Protein AF-A0AAZ1X3H3-F1 (afdb_monomer_lite)

Sequence (269 aa):
MVETDFIAITCRGRLAEFVFLCGLIINVRFALTHPYFLLDFLSLTEEEEAKPKFKPFIMPNLIPPKIPDGERVDFDDIHRKRMEKDLMELQTLIEVHFESRKKEEEELIQLKERIEKRRSERAEQQRIRSERDKERQKRLEDERIRKEEEEAKKRAEDDAKKKKTLTSLHFGGYMQKLTDKRSGKRQTEREKKKKILNERRKSLDIENLSQERLKEKAKELWEWIQQLEAEKFDLQYQFTRQKYEINVLRNRVSDHQKTSKRTKRGLRK

Secondary structure (DSSP, 8-state):
--------S---S-SSSHHHHHHHHHTTTGGGS-TTSSSSSS-S------------------PPP---S-S---HHHHHHHHHHHHHHHHHHHHHHHHHHHHHHHHHHHHHHHHHHHHHHHHHHHHHHHHHHHHHHHHHHHHHHHHHHHHHHHHHHHHHHHHHHH--SSS-HHHHHHHHHHHSS-PPPHHHHHHHHHHHH-PPPP-TT--HHHHHHHHHHHHHHHHHHHHHHHHHHHHHHHHHHHHHHHHHHHHHHHHHHHHHHHH---

Foldseek 3Di:
DDDPDDDDDDPDDDPPVVCVVVVVVVVVVVVPPDPDPPPPPPDDDPPPPPDPPPDPPPDPDPDPPDDDDDDDPDPVVVVVVVVVVVVVVVVVVVVVVVVVVVVVVVVVVVVVVVVVVVVVVVVVVVVVVVVVVVVVVVVVVVVVVVVVVVVVVVVVVVVVVCVVVPPDDDPPPVVVVVVVPPPPPDQDPVNVVVVVVVVVDDDDDDPDDDPVVVVVVVVVVVVVVVVVVVVVVVVVVVVVVVVVVVVVVVVVVVVVVVVVVVVVVVPDD

InterPro domains:
  IPR001978 Troponin [PF00992] (81-215)
  IPR027707 Troponin T [PTHR11521] (46-263)
  IPR038077 Troponin domain superfamily [G3DSA:1.20.5.350] (167-268)
  IPR038077 Troponin domain superfamily [SSF90250] (174-258)

Radius of gyration: 45.31 Å; chains: 1; bounding box: 91×66×149 Å

Organism: Oreochromis aureus (NCBI:txid47969)

pLDDT: mean 73.32, std 21.77, range [32.16, 97.94]

Structure (mmCIF, N/CA/C/O backbone):
data_AF-A0AAZ1X3H3-F1
#
_entry.id   AF-A0AAZ1X3H3-F1
#
loop_
_atom_site.group_PDB
_atom_site.id
_atom_site.type_symbol
_atom_site.label_atom_id
_atom_site.label_alt_id
_atom_site.label_comp_id
_atom_site.label_asym_id
_atom_site.label_entity_id
_atom_site.label_seq_id
_atom_site.pdbx_PDB_ins_code
_atom_site.Cartn_x
_atom_site.Cartn_y
_atom_site.Cartn_z
_atom_site.occupancy
_atom_site.B_iso_or_equiv
_atom_site.auth_seq_id
_atom_site.auth_comp_id
_atom_site.auth_asym_id
_atom_site.auth_atom_id
_atom_site.pdbx_PDB_model_num
ATOM 1 N N . MET A 1 1 ? -31.828 -33.168 21.043 1.00 36.69 1 MET A N 1
ATOM 2 C CA . MET A 1 1 ? -32.219 -33.168 19.620 1.00 36.69 1 MET A CA 1
ATOM 3 C C . MET A 1 1 ? -32.181 -31.733 19.159 1.00 36.69 1 MET A C 1
ATOM 5 O O . MET A 1 1 ? -32.767 -30.890 19.819 1.00 36.69 1 MET A O 1
ATOM 9 N N . VAL A 1 2 ? -31.351 -31.468 18.157 1.00 36.00 2 VAL A N 1
ATOM 10 C CA . VAL A 1 2 ? -30.988 -30.122 17.713 1.00 36.00 2 VAL A CA 1
ATOM 11 C C . VAL A 1 2 ? -32.134 -29.555 16.882 1.00 36.00 2 VAL A C 1
ATOM 13 O O . VAL A 1 2 ? -32.667 -30.247 16.018 1.00 36.00 2 VAL A O 1
ATOM 16 N N . GLU A 1 3 ? -32.516 -28.327 17.207 1.00 34.94 3 GLU A N 1
ATOM 17 C CA . GLU A 1 3 ? -33.605 -27.556 16.615 1.00 34.94 3 GLU A CA 1
ATOM 18 C C . GLU A 1 3 ? -33.368 -27.298 15.121 1.00 34.94 3 GLU A C 1
ATOM 20 O O . GLU A 1 3 ? -32.384 -26.678 14.714 1.00 34.94 3 GLU A O 1
ATOM 25 N N . THR A 1 4 ? -34.309 -27.749 14.298 1.00 43.94 4 THR A N 1
ATOM 26 C CA . THR A 1 4 ? -34.580 -27.177 12.982 1.00 43.94 4 THR A CA 1
ATOM 27 C C . THR A 1 4 ? -35.399 -25.913 13.193 1.00 43.94 4 THR A C 1
ATOM 29 O O . THR A 1 4 ? -36.608 -26.023 13.293 1.00 43.94 4 THR A O 1
ATOM 32 N N . ASP A 1 5 ? -34.749 -24.755 13.309 1.00 42.84 5 ASP A N 1
ATOM 33 C CA . ASP A 1 5 ? -35.364 -23.437 13.093 1.00 42.84 5 ASP A CA 1
ATOM 34 C C . ASP A 1 5 ? -34.269 -22.363 13.032 1.00 42.84 5 ASP A C 1
ATOM 36 O O . ASP A 1 5 ? -33.907 -21.724 14.018 1.00 42.84 5 ASP A O 1
ATOM 40 N N . PHE A 1 6 ? -33.703 -22.162 11.841 1.00 32.78 6 PHE A N 1
ATOM 41 C CA . PHE A 1 6 ? -32.962 -20.937 11.531 1.00 32.78 6 PHE A CA 1
ATOM 42 C C . PHE A 1 6 ? -33.145 -20.558 10.058 1.00 32.78 6 PHE A C 1
ATOM 44 O O . PHE A 1 6 ? -32.202 -20.482 9.271 1.00 32.78 6 PHE A O 1
ATOM 51 N N . ILE A 1 7 ? -34.402 -20.329 9.673 1.00 42.19 7 ILE A N 1
ATOM 52 C CA . ILE A 1 7 ? -34.735 -19.503 8.512 1.00 42.19 7 ILE A CA 1
ATOM 53 C C . ILE A 1 7 ? -35.000 -18.090 9.030 1.00 42.19 7 ILE A C 1
ATOM 55 O O . ILE A 1 7 ? -35.752 -17.893 9.976 1.00 42.19 7 ILE A O 1
ATOM 59 N N . ALA A 1 8 ? -34.387 -17.125 8.346 1.00 38.16 8 ALA A N 1
ATOM 60 C CA . ALA A 1 8 ? -34.470 -15.683 8.554 1.00 38.16 8 ALA A CA 1
ATOM 61 C C . ALA A 1 8 ? -33.681 -15.141 9.757 1.00 38.16 8 ALA A C 1
ATOM 63 O O . ALA A 1 8 ? -34.178 -15.040 10.868 1.00 38.16 8 ALA A O 1
ATOM 64 N N . ILE A 1 9 ? -32.460 -14.671 9.484 1.00 37.25 9 ILE A N 1
ATOM 65 C CA . ILE A 1 9 ? -32.061 -13.263 9.658 1.00 37.25 9 ILE A CA 1
ATOM 66 C C . ILE A 1 9 ? -30.623 -13.111 9.128 1.00 37.25 9 ILE A C 1
ATOM 68 O O . ILE A 1 9 ? -29.711 -13.803 9.567 1.00 37.25 9 ILE A O 1
ATOM 72 N N . THR A 1 10 ? -30.451 -12.162 8.197 1.00 39.41 10 THR A N 1
ATOM 73 C CA . THR A 1 10 ? -29.212 -11.630 7.571 1.00 39.41 10 THR A CA 1
ATOM 74 C C . THR A 1 10 ? -28.950 -11.923 6.085 1.00 39.41 10 THR A C 1
ATOM 76 O O . THR A 1 10 ? -27.823 -12.127 5.644 1.00 39.41 10 THR A O 1
ATOM 79 N N . CYS A 1 11 ? -29.969 -11.686 5.250 1.00 42.88 11 CYS A N 1
ATOM 80 C CA . CYS A 1 11 ? -29.757 -10.965 3.988 1.00 42.88 11 CYS A CA 1
ATOM 81 C C . CYS A 1 11 ? -29.248 -9.539 4.282 1.00 42.88 11 CYS A C 1
ATOM 83 O O . CYS A 1 11 ? -30.036 -8.604 4.408 1.00 42.88 11 CYS A O 1
ATOM 85 N N . ARG A 1 12 ? -27.930 -9.356 4.406 1.00 45.50 12 ARG A N 1
ATOM 86 C CA . ARG A 1 12 ? -27.248 -8.085 4.093 1.00 45.50 12 ARG A CA 1
ATOM 87 C C . ARG A 1 12 ? -25.738 -8.305 4.069 1.00 45.50 12 ARG A C 1
ATOM 89 O O . ARG A 1 12 ? -25.099 -8.378 5.109 1.00 45.50 12 AR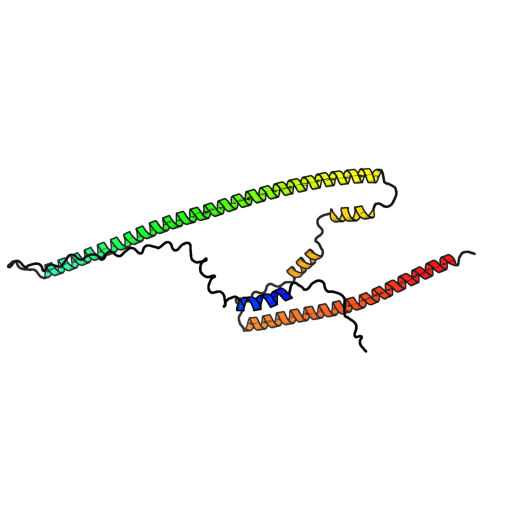G A O 1
ATOM 96 N N . GLY A 1 13 ? -25.178 -8.361 2.861 1.00 44.19 13 GLY A N 1
ATOM 97 C CA . GLY A 1 13 ? -23.734 -8.230 2.656 1.00 44.19 13 GLY A CA 1
ATOM 98 C C . GLY A 1 13 ? -23.032 -9.463 2.101 1.00 44.19 13 GLY A C 1
ATOM 99 O O . GLY A 1 13 ? -22.044 -9.903 2.676 1.00 44.19 13 GLY A O 1
ATOM 100 N N . ARG A 1 14 ? -23.499 -10.004 0.970 1.00 47.09 14 ARG A N 1
ATOM 101 C CA . ARG A 1 14 ? -22.644 -10.845 0.112 1.00 47.09 14 ARG A CA 1
ATOM 102 C C . ARG A 1 14 ? -23.076 -10.868 -1.362 1.00 47.09 14 ARG A C 1
ATOM 104 O O . ARG A 1 14 ? -23.016 -11.890 -2.025 1.00 47.09 14 ARG A O 1
ATOM 111 N N . LEU A 1 15 ? -23.481 -9.705 -1.882 1.00 44.59 15 LEU A N 1
ATOM 112 C CA . LEU A 1 15 ? -23.762 -9.498 -3.313 1.00 44.59 15 LEU A CA 1
ATOM 113 C C . LEU A 1 15 ? -22.509 -9.153 -4.145 1.00 44.59 15 LEU A C 1
ATOM 115 O O . LEU A 1 15 ? -22.618 -8.990 -5.351 1.00 44.59 15 LEU A O 1
ATOM 119 N N . ALA A 1 16 ? -21.323 -9.052 -3.534 1.00 48.62 16 ALA A N 1
ATOM 120 C CA . ALA A 1 16 ? -20.107 -8.633 -4.240 1.00 48.62 16 ALA A CA 1
ATOM 121 C C . ALA A 1 16 ? -19.179 -9.786 -4.672 1.00 48.62 16 ALA A C 1
ATOM 123 O O . ALA A 1 16 ? -18.365 -9.585 -5.564 1.00 48.62 16 ALA A O 1
ATOM 124 N N . GLU A 1 17 ? -19.303 -10.993 -4.105 1.00 48.47 17 GLU A N 1
ATOM 125 C CA . GLU A 1 17 ? -18.400 -12.111 -4.451 1.00 48.47 17 GLU A CA 1
ATOM 126 C C . GLU A 1 17 ? -19.022 -13.153 -5.389 1.00 48.47 17 GLU A C 1
ATOM 128 O O . GLU A 1 17 ? -18.299 -13.834 -6.109 1.00 48.47 17 GLU A O 1
ATOM 133 N N . PHE A 1 18 ? -20.355 -13.214 -5.496 1.00 41.44 18 PHE A N 1
ATOM 134 C CA . PHE A 1 18 ? -21.017 -14.081 -6.482 1.00 41.44 18 PHE A CA 1
ATOM 135 C C . PHE A 1 18 ? -20.948 -13.515 -7.913 1.00 41.44 18 PHE A C 1
ATOM 137 O O . PHE A 1 18 ? -21.013 -14.257 -8.889 1.00 41.44 18 PHE A O 1
ATOM 144 N N . VAL A 1 19 ? -20.748 -12.199 -8.048 1.00 49.47 19 VAL A N 1
ATOM 145 C CA . VAL A 1 19 ? -20.594 -11.520 -9.346 1.00 49.47 19 VAL A CA 1
ATOM 146 C C . VAL A 1 19 ? -19.196 -11.751 -9.936 1.00 49.47 19 VAL A C 1
ATOM 148 O O . VAL A 1 19 ? -19.044 -11.799 -11.153 1.00 49.47 19 VAL A O 1
ATOM 151 N N . PHE A 1 20 ? -18.178 -11.978 -9.098 1.00 48.81 20 PHE A N 1
ATOM 152 C CA . PHE A 1 20 ? -16.798 -12.137 -9.568 1.00 48.81 20 PHE A CA 1
ATOM 153 C C . PHE A 1 20 ? -16.511 -13.539 -10.128 1.00 48.81 20 PHE A C 1
ATOM 155 O O . PHE A 1 20 ? -15.775 -13.667 -11.102 1.00 48.81 20 PHE A O 1
ATOM 162 N N . LEU A 1 21 ? -17.148 -14.588 -9.588 1.00 47.97 21 LEU A N 1
ATOM 163 C CA . LEU A 1 21 ? -17.003 -15.950 -10.122 1.00 47.97 21 LEU A CA 1
ATOM 164 C C . LEU A 1 21 ? -17.934 -16.243 -11.314 1.00 47.97 21 LEU A C 1
ATOM 166 O O . LEU A 1 21 ? -17.578 -17.035 -12.181 1.00 47.97 21 LEU A O 1
ATOM 170 N N . CYS A 1 22 ? -19.087 -15.570 -11.413 1.00 41.81 22 CYS A N 1
ATOM 171 C CA . CYS A 1 22 ? -19.990 -15.714 -12.563 1.00 41.81 22 CYS A CA 1
ATOM 172 C C . CYS A 1 22 ? -19.544 -14.871 -13.783 1.00 41.81 22 CYS A C 1
ATOM 174 O O . CYS A 1 22 ? -19.839 -15.215 -14.926 1.00 41.81 22 CYS A O 1
ATOM 176 N N . GLY A 1 23 ? -18.765 -13.800 -13.566 1.00 42.09 23 GLY A N 1
ATOM 177 C CA . GLY A 1 23 ? -18.221 -12.945 -14.633 1.00 42.09 23 GLY A CA 1
ATOM 178 C C . GLY A 1 23 ? -17.039 -13.542 -15.414 1.00 42.09 23 GLY A C 1
ATOM 179 O O . GLY A 1 23 ? -16.795 -13.142 -16.554 1.00 42.09 23 GLY A O 1
ATOM 180 N N . LEU A 1 24 ? -16.328 -14.526 -14.850 1.00 49.00 24 LEU A N 1
ATOM 181 C CA . LEU A 1 24 ? -15.183 -15.161 -15.518 1.00 49.00 24 LEU A CA 1
ATOM 182 C C . LEU A 1 24 ? -15.598 -16.299 -16.472 1.00 49.00 24 LEU A C 1
ATOM 184 O O . LEU A 1 24 ? -14.852 -16.641 -17.383 1.00 49.00 24 LEU A O 1
ATOM 188 N N . ILE A 1 25 ? -16.814 -16.839 -16.323 1.00 47.72 25 ILE A N 1
ATOM 189 C CA . ILE A 1 25 ? -17.342 -17.925 -17.172 1.00 47.72 25 ILE A CA 1
ATOM 190 C C . ILE A 1 25 ? -18.118 -17.377 -18.388 1.00 47.72 25 ILE A C 1
ATOM 192 O O . ILE A 1 25 ? -18.183 -18.030 -19.427 1.00 47.72 25 ILE A O 1
ATOM 196 N N . ILE A 1 26 ? -18.626 -16.141 -18.326 1.00 44.19 26 ILE A N 1
ATOM 197 C CA . ILE A 1 26 ? -19.299 -15.489 -19.467 1.00 44.19 26 ILE A CA 1
ATOM 198 C C . ILE A 1 26 ? -18.283 -14.869 -20.452 1.00 44.19 26 ILE A C 1
ATOM 200 O O . ILE A 1 26 ? -18.536 -14.831 -21.657 1.00 44.19 26 ILE A O 1
ATOM 204 N N . ASN A 1 27 ? -17.087 -14.485 -19.989 1.00 44.09 27 ASN A N 1
ATOM 205 C CA . ASN A 1 27 ? -16.053 -13.882 -20.846 1.00 44.09 27 ASN A CA 1
ATOM 206 C C . ASN A 1 27 ? -15.367 -14.856 -21.821 1.00 44.09 27 ASN A C 1
ATOM 208 O O . ASN A 1 27 ? -14.818 -14.417 -22.825 1.00 44.09 27 ASN A O 1
ATOM 212 N N . VAL A 1 28 ? -15.446 -16.172 -21.598 1.00 47.12 28 VAL A N 1
ATOM 213 C CA . VAL A 1 28 ? -14.885 -17.164 -22.541 1.00 47.12 28 VAL A CA 1
ATOM 214 C C . VAL A 1 28 ? -15.859 -17.478 -23.689 1.00 47.12 28 VAL A C 1
ATOM 216 O O . VAL A 1 28 ? -15.447 -17.965 -24.737 1.00 47.12 28 VAL A O 1
ATOM 219 N N . ARG A 1 29 ? -17.153 -17.146 -23.551 1.00 47.00 29 ARG A N 1
ATOM 220 C CA . ARG A 1 29 ? -18.181 -17.458 -24.564 1.00 47.00 29 ARG A CA 1
ATOM 221 C C . ARG A 1 29 ? -18.629 -16.254 -25.405 1.00 47.00 29 ARG A C 1
ATOM 223 O O . ARG A 1 29 ? -19.200 -16.456 -26.473 1.00 47.00 29 ARG A O 1
ATOM 230 N N . PHE A 1 30 ? -18.306 -15.026 -24.989 1.00 40.75 30 PHE A N 1
ATOM 231 C CA . PHE A 1 30 ? -18.516 -13.809 -25.792 1.00 40.75 30 PHE A CA 1
ATOM 232 C C . PHE A 1 30 ? -17.389 -13.558 -26.819 1.00 40.75 30 PHE A C 1
ATOM 234 O O . PHE A 1 30 ? -17.594 -12.861 -27.806 1.00 40.75 30 PHE A O 1
ATOM 241 N N . ALA A 1 31 ? -16.225 -14.198 -26.651 1.00 47.31 31 ALA A N 1
ATOM 242 C CA . ALA A 1 31 ? -15.083 -14.081 -27.565 1.00 47.31 31 ALA A CA 1
ATOM 243 C C . ALA A 1 31 ? -15.197 -14.924 -28.857 1.00 47.31 31 ALA A C 1
ATOM 245 O O . ALA A 1 31 ? -14.322 -14.847 -29.712 1.00 47.31 31 ALA A O 1
ATOM 246 N N . LEU A 1 32 ? -16.256 -15.731 -29.017 1.00 52.69 32 LEU A N 1
ATOM 247 C CA . LEU A 1 32 ? -16.406 -16.662 -30.150 1.00 52.69 32 LEU A CA 1
ATOM 248 C C . LEU A 1 32 ? -17.660 -16.435 -31.010 1.00 52.69 32 LEU A C 1
ATOM 250 O O . LEU A 1 32 ? -17.943 -17.245 -31.886 1.00 52.69 32 LEU A O 1
ATOM 254 N N . THR A 1 33 ? -18.430 -15.362 -30.791 1.00 49.56 33 THR A N 1
ATOM 255 C CA . THR A 1 33 ? -19.709 -15.160 -31.509 1.00 49.56 33 THR A CA 1
ATOM 256 C C . THR A 1 33 ? -19.970 -13.749 -32.042 1.00 49.56 33 THR A C 1
ATOM 258 O O . THR A 1 33 ? -21.095 -13.467 -32.444 1.00 49.56 33 THR A O 1
ATOM 261 N N . HIS A 1 34 ? -18.960 -12.878 -32.154 1.00 40.69 34 HIS A N 1
ATOM 262 C CA . HIS A 1 34 ? -19.080 -11.592 -32.864 1.00 40.69 34 HIS A CA 1
ATOM 263 C C . HIS A 1 34 ? -17.904 -11.369 -33.834 1.00 40.69 34 HIS A C 1
ATOM 265 O O . HIS A 1 34 ? -16.860 -10.870 -33.421 1.00 40.69 34 HIS A O 1
ATOM 271 N N . PRO A 1 35 ? -18.058 -11.679 -35.135 1.00 54.53 35 PRO A N 1
ATOM 272 C CA . PRO A 1 35 ? -17.023 -11.450 -36.145 1.00 54.53 35 PRO A CA 1
ATOM 273 C C . PRO A 1 35 ? -16.983 -10.000 -36.673 1.00 54.53 35 PRO A C 1
ATOM 275 O O . PRO A 1 35 ? -16.486 -9.761 -37.766 1.00 54.53 35 PRO A O 1
ATOM 278 N N . TYR A 1 36 ? -17.486 -9.017 -35.914 1.00 49.62 36 TYR A N 1
ATOM 279 C CA . TYR A 1 36 ? -17.625 -7.629 -36.386 1.00 49.62 36 TYR A CA 1
ATOM 280 C C . TYR A 1 36 ? -17.019 -6.563 -35.458 1.00 49.62 36 TYR A C 1
ATOM 282 O O . TYR A 1 36 ? -17.243 -5.379 -35.671 1.00 49.62 36 TYR A O 1
ATOM 290 N N . PHE A 1 37 ? -16.215 -6.947 -34.460 1.00 42.22 37 PHE A N 1
ATOM 291 C CA . PHE A 1 37 ? -15.521 -5.995 -33.571 1.00 42.22 37 PHE A CA 1
ATOM 292 C C . PHE A 1 37 ? -14.014 -5.863 -33.864 1.00 42.22 37 PHE A C 1
ATOM 294 O O . PHE A 1 37 ? -13.241 -5.419 -33.022 1.00 42.22 37 PHE A O 1
ATOM 301 N N . LEU A 1 38 ? -13.596 -6.254 -35.072 1.00 42.94 38 LEU A N 1
ATOM 302 C CA . LEU A 1 38 ? -12.213 -6.172 -35.555 1.00 42.94 38 LEU A CA 1
ATOM 303 C C . LEU A 1 38 ? -12.078 -5.204 -36.744 1.00 42.94 38 LEU A C 1
ATOM 305 O O . LEU A 1 38 ? -11.289 -5.446 -37.650 1.00 42.94 38 LEU A O 1
ATOM 309 N N . LEU A 1 39 ? -12.886 -4.140 -36.771 1.00 46.03 39 LEU A N 1
ATOM 310 C CA . LEU A 1 39 ? -12.879 -3.148 -37.855 1.00 46.03 39 LEU A CA 1
ATOM 311 C C . LEU A 1 39 ? -12.718 -1.685 -37.408 1.00 46.03 39 LEU A C 1
ATOM 313 O O . LEU A 1 39 ? -12.645 -0.826 -38.270 1.00 46.03 39 LEU A O 1
ATOM 317 N N . ASP A 1 40 ? -12.543 -1.405 -36.110 1.00 38.53 40 ASP A N 1
ATOM 318 C CA . ASP A 1 40 ? -12.301 -0.034 -35.608 1.00 38.53 40 ASP A CA 1
ATOM 319 C C . ASP A 1 40 ? -11.030 0.112 -34.740 1.00 38.53 40 ASP A C 1
ATOM 321 O O . ASP A 1 40 ? -10.793 1.152 -34.131 1.00 38.53 40 ASP A O 1
ATOM 325 N N . PHE A 1 41 ? -10.162 -0.908 -34.705 1.00 36.25 41 PHE A N 1
ATOM 326 C CA . PHE A 1 41 ? -8.832 -0.844 -34.066 1.00 36.25 41 PHE A CA 1
ATOM 327 C C . PHE A 1 41 ? -7.691 -1.099 -35.067 1.00 36.25 41 PHE A C 1
ATOM 329 O O . PHE A 1 41 ? -6.627 -1.600 -34.717 1.00 36.25 41 PHE A O 1
ATOM 336 N N . LEU A 1 42 ? -7.924 -0.779 -36.341 1.00 38.97 42 LEU A N 1
ATOM 337 C CA . LEU A 1 42 ? -6.903 -0.818 -37.387 1.00 38.97 42 LEU A CA 1
ATOM 338 C C . LEU A 1 42 ? -7.108 0.349 -38.364 1.00 38.97 42 LEU A C 1
ATOM 340 O O . LEU A 1 42 ? -7.367 0.174 -39.548 1.00 38.97 42 LEU A O 1
ATOM 344 N N . SER A 1 43 ? -7.061 1.570 -37.839 1.00 41.00 43 SER A N 1
ATOM 345 C CA . SER A 1 43 ? -6.963 2.795 -38.631 1.00 41.00 43 SER A CA 1
ATOM 346 C C . SER A 1 43 ? -6.270 3.854 -37.774 1.00 41.00 43 SER A C 1
ATOM 348 O O . SER A 1 43 ? -6.676 4.055 -36.633 1.00 41.00 43 SER A O 1
ATOM 350 N N . LEU A 1 44 ? -5.241 4.502 -38.336 1.00 35.28 44 LEU A N 1
ATOM 351 C CA . LEU A 1 44 ? -4.208 5.360 -37.719 1.00 35.28 44 LEU A CA 1
ATOM 352 C C . LEU A 1 44 ? -3.084 4.578 -37.017 1.00 35.28 44 LEU A C 1
ATOM 354 O O . LEU A 1 44 ? -3.252 4.113 -35.901 1.00 35.28 44 LEU A O 1
ATOM 358 N N . THR A 1 45 ? -1.871 4.436 -37.539 1.00 32.16 45 THR A N 1
ATOM 359 C CA . THR A 1 45 ? -1.159 5.108 -38.632 1.00 32.16 45 THR A CA 1
ATOM 360 C C . THR A 1 45 ? -0.045 4.153 -39.069 1.00 32.16 45 THR A C 1
ATOM 362 O O . THR A 1 45 ? 0.985 4.073 -38.401 1.00 32.16 45 THR A O 1
ATOM 365 N N . GLU A 1 46 ? -0.238 3.416 -40.160 1.00 33.38 46 GLU A N 1
ATOM 366 C CA . GLU A 1 46 ? 0.897 2.937 -40.950 1.00 33.38 46 GLU A CA 1
ATOM 367 C C . GLU A 1 46 ? 1.267 4.096 -41.870 1.00 33.38 46 GLU A C 1
ATOM 369 O O . GLU A 1 46 ? 0.659 4.323 -42.913 1.00 33.38 46 GLU A O 1
ATOM 374 N N . GLU A 1 47 ? 2.195 4.925 -41.400 1.00 36.19 47 GLU A N 1
ATOM 375 C CA . GLU A 1 47 ? 2.939 5.803 -42.287 1.00 36.19 47 GLU A CA 1
ATOM 376 C C . GLU A 1 47 ? 3.778 4.853 -43.146 1.00 36.19 47 GLU A C 1
ATOM 378 O O . GLU A 1 47 ? 4.701 4.213 -42.642 1.00 36.19 47 GLU A O 1
ATOM 383 N N . GLU A 1 48 ? 3.357 4.656 -44.400 1.00 36.44 48 GLU A N 1
ATOM 384 C CA . GLU A 1 48 ? 4.135 3.938 -45.402 1.00 36.44 48 GLU A CA 1
ATOM 385 C C . GLU A 1 48 ? 5.538 4.545 -45.430 1.00 36.44 48 GLU A C 1
ATOM 387 O O . GLU A 1 48 ? 5.777 5.615 -45.994 1.00 36.44 48 GLU A O 1
ATOM 392 N N . GLU A 1 49 ? 6.484 3.841 -44.819 1.00 38.03 49 GLU A N 1
ATOM 393 C CA . GLU A 1 49 ? 7.892 4.021 -45.093 1.00 38.03 49 GLU A CA 1
ATOM 394 C C . GLU A 1 49 ? 8.079 3.582 -46.546 1.00 38.03 49 GLU A C 1
ATOM 396 O O . GLU A 1 49 ? 8.158 2.394 -46.874 1.00 38.03 49 GLU A O 1
ATOM 401 N N . ALA A 1 50 ? 8.028 4.566 -47.444 1.00 39.91 50 ALA A N 1
ATOM 402 C CA . ALA A 1 50 ? 8.332 4.405 -48.847 1.00 39.91 50 ALA A CA 1
ATOM 403 C C . ALA A 1 50 ? 9.734 3.802 -48.947 1.00 39.91 50 ALA A C 1
ATOM 405 O O . ALA A 1 50 ? 10.736 4.517 -48.915 1.00 39.91 50 ALA A O 1
ATOM 406 N N . LYS A 1 51 ? 9.796 2.468 -49.063 1.00 41.06 51 LYS A N 1
ATOM 407 C CA . LYS A 1 51 ? 10.995 1.738 -49.468 1.00 41.06 51 LYS A CA 1
ATOM 408 C C . LYS A 1 51 ? 11.620 2.535 -50.608 1.00 41.06 51 LYS A C 1
ATOM 410 O O . LYS A 1 51 ? 10.912 2.777 -51.597 1.00 41.06 51 LYS A O 1
ATOM 415 N N . PRO A 1 52 ? 12.890 2.964 -50.510 1.00 43.56 52 PRO A N 1
ATOM 416 C CA . PRO A 1 52 ? 13.520 3.636 -51.625 1.00 43.56 52 PRO A CA 1
ATOM 417 C C . PRO A 1 52 ? 13.434 2.666 -52.799 1.00 43.56 52 PRO A C 1
ATOM 419 O O . PRO A 1 52 ? 13.974 1.560 -52.751 1.00 43.56 52 PRO A O 1
ATOM 422 N N . LYS A 1 53 ? 12.654 3.038 -53.821 1.00 39.97 53 LYS A N 1
ATOM 423 C CA . LYS A 1 53 ? 12.579 2.291 -55.072 1.00 39.97 53 LYS A CA 1
ATOM 424 C C . LYS A 1 53 ? 14.011 2.204 -55.571 1.00 39.97 53 LYS A C 1
ATOM 426 O O . LYS A 1 53 ? 14.559 3.209 -56.023 1.00 39.97 53 LYS A O 1
ATOM 431 N N . PHE A 1 54 ? 14.614 1.025 -55.442 1.00 37.81 54 PHE A N 1
ATOM 432 C CA . PHE A 1 54 ? 15.900 0.720 -56.039 1.00 37.81 54 PHE A CA 1
ATOM 433 C C . PHE A 1 54 ? 15.709 0.909 -57.541 1.00 37.81 54 PHE A C 1
ATOM 435 O O . PHE A 1 54 ? 15.098 0.079 -58.215 1.00 37.81 54 PHE A O 1
ATOM 442 N N . LYS A 1 55 ? 16.119 2.075 -58.050 1.00 43.31 55 LYS A N 1
ATOM 443 C CA . LYS A 1 55 ? 16.196 2.310 -59.486 1.00 43.31 55 LYS A CA 1
ATOM 444 C C . LYS A 1 55 ? 17.155 1.240 -60.001 1.00 43.31 55 LYS A C 1
ATOM 446 O O . LYS A 1 55 ? 18.288 1.215 -59.518 1.00 43.31 55 LYS A O 1
ATOM 451 N N . PRO A 1 56 ? 16.749 0.348 -60.921 1.00 40.47 56 PRO A N 1
ATOM 452 C CA . PRO A 1 56 ? 17.722 -0.511 -61.565 1.00 40.47 56 PRO A CA 1
ATOM 453 C C . PRO A 1 56 ? 18.743 0.421 -62.211 1.00 40.47 56 PRO A C 1
ATOM 455 O O . PRO A 1 56 ? 18.387 1.265 -63.035 1.00 40.47 56 PRO A O 1
ATOM 458 N N . PHE A 1 57 ? 19.990 0.339 -61.754 1.00 38.78 57 PHE A N 1
ATOM 459 C CA . PHE A 1 57 ? 21.112 0.977 -62.415 1.00 38.78 57 PHE A CA 1
ATOM 460 C C . PHE A 1 57 ? 21.149 0.376 -63.819 1.00 38.78 57 PHE A C 1
ATOM 462 O O . PHE A 1 57 ? 21.491 -0.791 -64.001 1.00 38.78 57 PHE A O 1
ATOM 469 N N . ILE A 1 58 ? 20.648 1.135 -64.793 1.00 43.75 58 ILE A N 1
ATOM 470 C CA . ILE A 1 58 ? 20.646 0.747 -66.196 1.00 43.75 58 ILE A CA 1
ATOM 471 C C . ILE A 1 58 ? 22.117 0.693 -66.590 1.00 43.75 58 ILE A C 1
ATOM 473 O O . ILE A 1 58 ? 22.746 1.731 -66.787 1.00 43.75 58 ILE A O 1
ATOM 477 N N . MET A 1 59 ? 22.678 -0.516 -66.654 1.00 48.59 59 MET A N 1
ATOM 478 C CA . MET A 1 59 ? 23.970 -0.707 -67.294 1.00 48.59 59 MET A CA 1
ATOM 479 C C . MET A 1 59 ? 23.849 -0.199 -68.735 1.00 48.59 59 MET A C 1
ATOM 481 O O . MET A 1 59 ? 22.931 -0.623 -69.446 1.00 48.59 59 MET A O 1
ATOM 485 N N . PRO A 1 60 ? 24.721 0.718 -69.183 1.00 46.56 60 PRO A N 1
ATOM 486 C CA . PRO A 1 60 ? 24.726 1.119 -70.574 1.00 46.56 60 PRO A CA 1
ATOM 487 C C . PRO A 1 60 ? 25.063 -0.113 -71.414 1.00 46.56 60 PRO A C 1
ATOM 489 O O . PRO A 1 60 ? 25.997 -0.854 -71.116 1.00 46.56 60 PRO A O 1
ATOM 492 N N . ASN A 1 61 ? 24.240 -0.333 -72.435 1.00 42.94 61 ASN A N 1
ATOM 493 C CA . ASN A 1 61 ? 24.353 -1.379 -73.441 1.00 42.94 61 ASN A CA 1
ATOM 494 C C . ASN A 1 61 ? 25.831 -1.616 -73.822 1.00 42.94 61 ASN A C 1
ATOM 496 O O . ASN A 1 61 ? 26.461 -0.733 -74.410 1.00 42.94 61 ASN A O 1
ATOM 500 N N . LEU A 1 62 ? 26.388 -2.791 -73.497 1.00 48.00 62 LEU A N 1
ATOM 501 C CA . LEU A 1 62 ? 27.699 -3.212 -73.997 1.00 48.00 62 LEU A CA 1
ATOM 502 C C . LEU A 1 62 ? 27.566 -3.500 -75.497 1.00 48.00 62 LEU A C 1
ATOM 504 O O . LEU A 1 62 ? 27.297 -4.622 -75.921 1.00 48.00 62 LEU A O 1
ATOM 508 N N . ILE A 1 63 ? 27.745 -2.463 -76.309 1.00 51.72 63 ILE A N 1
ATOM 509 C CA . ILE A 1 63 ? 28.078 -2.608 -77.723 1.00 51.72 63 ILE A CA 1
ATOM 510 C C . ILE A 1 63 ? 29.488 -3.214 -77.773 1.00 51.72 63 ILE A C 1
ATOM 512 O O . ILE A 1 63 ? 30.398 -2.631 -77.178 1.00 51.72 63 ILE A O 1
ATOM 516 N N . PRO A 1 64 ? 29.703 -4.358 -78.450 1.00 51.44 64 PRO A N 1
ATOM 517 C CA . PRO A 1 64 ? 31.040 -4.906 -78.630 1.00 51.44 64 PRO A CA 1
ATOM 518 C C . PRO A 1 64 ? 31.915 -3.850 -79.320 1.00 51.44 64 PRO A C 1
ATOM 520 O O . PRO A 1 64 ? 31.553 -3.404 -80.416 1.00 51.44 64 PRO A O 1
ATOM 523 N N . PRO A 1 65 ? 33.028 -3.401 -78.712 1.00 54.25 65 PRO A N 1
ATOM 524 C CA . PRO A 1 65 ? 33.910 -2.454 -79.368 1.00 54.25 65 PRO A CA 1
ATOM 525 C C . PRO A 1 65 ? 34.460 -3.115 -80.633 1.00 54.25 65 PRO A C 1
ATOM 527 O O . PRO A 1 65 ? 35.117 -4.154 -80.577 1.00 54.25 65 PRO A O 1
ATOM 530 N N . LYS A 1 66 ? 34.143 -2.524 -81.791 1.00 50.12 66 LYS A N 1
ATOM 531 C CA . LYS A 1 66 ? 34.788 -2.855 -83.063 1.00 50.12 66 LYS A CA 1
ATOM 532 C C . LYS A 1 66 ? 36.277 -2.602 -82.887 1.00 50.12 66 LYS A C 1
ATOM 534 O O . LYS A 1 66 ? 36.670 -1.464 -82.655 1.00 50.12 66 LYS A O 1
ATOM 539 N N . ILE A 1 67 ? 37.061 -3.671 -82.971 1.00 51.44 67 ILE A N 1
ATOM 540 C CA . ILE A 1 67 ? 38.520 -3.631 -83.015 1.00 51.44 67 ILE A CA 1
ATOM 541 C C . ILE A 1 67 ? 38.900 -2.944 -84.337 1.00 51.44 67 ILE A C 1
ATOM 543 O O . ILE A 1 67 ? 38.560 -3.485 -85.391 1.00 51.44 67 ILE A O 1
ATOM 547 N N . PRO A 1 68 ? 39.543 -1.763 -84.327 1.00 58.06 68 PRO A N 1
ATOM 548 C CA . PRO A 1 68 ? 40.273 -1.277 -85.485 1.00 58.06 68 PRO A CA 1
ATOM 549 C C . PRO A 1 68 ? 41.580 -2.070 -85.564 1.00 58.06 68 PRO A C 1
ATOM 551 O O . PRO A 1 68 ? 42.322 -2.158 -84.585 1.00 58.06 68 PRO A O 1
ATOM 554 N N . ASP A 1 69 ? 41.814 -2.684 -86.719 1.00 50.97 69 ASP A N 1
ATOM 555 C CA . ASP A 1 69 ? 43.023 -3.435 -87.034 1.00 50.97 69 ASP A CA 1
ATOM 556 C C . ASP A 1 69 ? 44.293 -2.605 -86.792 1.00 50.97 69 ASP A C 1
ATOM 558 O O . ASP A 1 69 ? 44.441 -1.504 -87.321 1.00 50.97 69 ASP A O 1
ATOM 562 N N . GLY A 1 70 ? 45.251 -3.202 -86.075 1.00 55.62 70 GLY A N 1
ATOM 563 C CA . GLY A 1 70 ? 46.664 -2.975 -86.380 1.00 55.62 70 GLY A CA 1
ATOM 564 C C . GLY A 1 70 ? 47.471 -2.019 -85.500 1.00 55.62 70 GLY A C 1
ATOM 565 O O . GLY A 1 70 ? 48.373 -1.378 -86.025 1.00 55.62 70 GLY A O 1
ATOM 566 N N . GLU A 1 71 ? 47.264 -1.986 -84.182 1.00 57.44 71 GLU A N 1
ATOM 567 C CA . GLU A 1 71 ? 48.301 -1.510 -83.250 1.00 57.44 71 GLU A CA 1
ATOM 568 C C . GLU A 1 71 ? 48.392 -2.454 -82.044 1.00 57.44 71 GLU A C 1
ATOM 570 O O . GLU A 1 71 ? 47.382 -2.958 -81.554 1.00 57.44 71 GLU A O 1
ATOM 575 N N . ARG A 1 72 ? 49.618 -2.803 -81.646 1.00 59.44 72 ARG A N 1
ATOM 576 C CA . ARG A 1 72 ? 49.941 -3.914 -80.738 1.00 59.44 72 ARG A CA 1
ATOM 577 C C . ARG A 1 72 ? 49.175 -3.773 -79.412 1.00 59.44 72 ARG A C 1
ATOM 579 O O . ARG A 1 72 ? 49.491 -2.920 -78.594 1.00 59.44 72 ARG A O 1
ATOM 586 N N . VAL A 1 73 ? 48.151 -4.604 -79.214 1.00 59.00 73 VAL A N 1
ATOM 587 C CA . VAL A 1 73 ? 47.341 -4.607 -77.989 1.00 59.00 73 VAL A CA 1
ATOM 588 C C . VAL A 1 73 ? 48.159 -5.247 -76.867 1.00 59.00 73 VAL A C 1
ATOM 590 O O . VAL A 1 73 ? 48.283 -6.470 -76.800 1.00 59.00 73 VAL A O 1
ATOM 593 N N . ASP A 1 74 ? 48.734 -4.426 -75.991 1.00 70.12 74 ASP A N 1
ATOM 594 C CA . ASP A 1 74 ? 49.452 -4.903 -74.811 1.0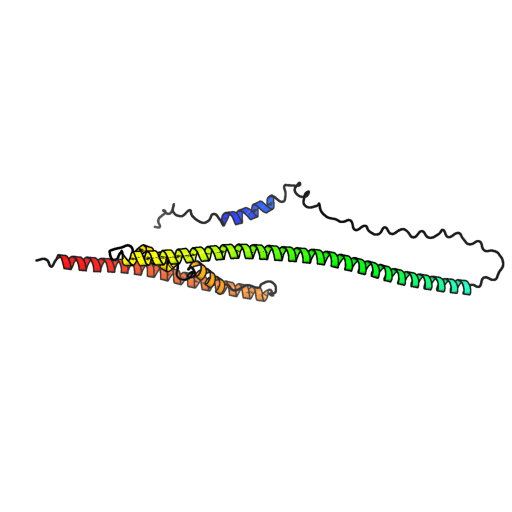0 70.12 74 ASP A CA 1
ATOM 595 C C . ASP A 1 74 ? 48.452 -5.478 -73.794 1.00 70.12 74 ASP A C 1
ATOM 597 O O . ASP A 1 74 ? 47.726 -4.756 -73.107 1.00 70.12 74 ASP A O 1
ATOM 601 N N . PHE A 1 75 ? 48.399 -6.807 -73.687 1.00 69.19 75 PHE A N 1
ATOM 602 C CA . PHE A 1 75 ? 47.506 -7.512 -72.756 1.00 69.19 75 PHE A CA 1
ATOM 603 C C . PHE A 1 75 ? 47.748 -7.130 -71.286 1.00 69.19 75 PHE A C 1
ATOM 605 O O . PHE A 1 75 ? 46.801 -7.093 -70.495 1.00 69.19 75 PHE A O 1
ATOM 612 N N . ASP A 1 76 ? 48.982 -6.763 -70.937 1.00 80.25 76 ASP A N 1
ATOM 613 C CA . ASP A 1 76 ? 49.325 -6.241 -69.613 1.00 80.25 76 ASP A CA 1
ATOM 614 C C . ASP A 1 76 ? 48.668 -4.880 -69.338 1.00 80.25 76 ASP A C 1
ATOM 616 O O . ASP A 1 76 ? 48.311 -4.581 -68.199 1.00 80.25 76 ASP A O 1
ATOM 620 N N . ASP A 1 77 ? 48.456 -4.059 -70.371 1.00 84.31 77 ASP A N 1
ATOM 621 C CA . ASP A 1 77 ? 47.798 -2.757 -70.242 1.00 84.31 77 ASP A CA 1
ATOM 622 C C . ASP A 1 77 ? 46.294 -2.899 -69.994 1.00 84.31 77 ASP A C 1
ATOM 624 O O . ASP A 1 77 ? 45.717 -2.196 -69.165 1.00 84.31 77 ASP A O 1
ATOM 628 N N . ILE A 1 78 ? 45.666 -3.888 -70.633 1.00 81.38 78 ILE A N 1
ATOM 629 C CA . ILE A 1 78 ? 44.268 -4.252 -70.373 1.00 81.38 78 ILE A CA 1
ATOM 630 C C . ILE A 1 78 ? 44.102 -4.764 -68.939 1.00 81.38 78 ILE A C 1
ATOM 632 O O . ILE A 1 78 ? 43.124 -4.420 -68.270 1.00 81.38 78 ILE A O 1
ATOM 636 N N . HIS A 1 79 ? 45.045 -5.576 -68.451 1.00 83.94 79 HIS A N 1
ATOM 637 C CA . HIS A 1 79 ? 44.981 -6.099 -67.089 1.00 83.94 79 HIS A CA 1
ATOM 638 C C . HIS A 1 79 ? 45.178 -4.993 -66.042 1.00 83.94 79 HIS A C 1
ATOM 640 O O . HIS A 1 79 ? 44.400 -4.915 -65.091 1.00 83.94 79 HIS A O 1
ATOM 646 N N . ARG A 1 80 ? 46.138 -4.079 -66.253 1.00 90.50 80 ARG A N 1
ATOM 647 C CA . ARG A 1 80 ? 46.328 -2.894 -65.398 1.00 90.50 80 ARG A CA 1
ATOM 648 C C . ARG A 1 80 ? 45.094 -1.995 -65.376 1.00 90.50 80 ARG A C 1
ATOM 650 O O . ARG A 1 80 ? 44.610 -1.685 -64.293 1.00 90.50 80 ARG A O 1
ATOM 657 N N . LYS A 1 81 ? 44.529 -1.661 -66.541 1.00 89.25 81 LYS A N 1
ATOM 658 C CA . LYS A 1 81 ? 43.306 -0.844 -66.645 1.00 89.25 81 LYS A CA 1
ATOM 659 C C . LYS A 1 81 ? 42.103 -1.494 -65.969 1.00 89.25 81 LYS A C 1
ATOM 661 O O . LYS A 1 81 ? 41.273 -0.793 -65.402 1.00 89.25 81 LYS A O 1
ATOM 666 N N . ARG A 1 82 ? 42.002 -2.827 -65.995 1.00 88.25 82 ARG A N 1
ATOM 667 C CA . ARG A 1 82 ? 40.962 -3.551 -65.253 1.00 88.25 82 ARG A CA 1
ATOM 668 C C . ARG A 1 82 ? 41.146 -3.393 -63.746 1.00 88.25 82 ARG A C 1
ATOM 670 O O . ARG A 1 82 ? 40.199 -3.007 -63.076 1.00 88.25 82 ARG A O 1
ATOM 677 N N . MET A 1 83 ? 42.354 -3.637 -63.238 1.00 85.88 83 MET A N 1
ATOM 678 C CA . MET A 1 83 ? 42.652 -3.484 -61.810 1.00 85.88 83 MET A CA 1
ATOM 679 C C . MET A 1 83 ? 42.445 -2.045 -61.329 1.00 85.88 83 MET A C 1
ATOM 681 O O . MET A 1 83 ? 41.859 -1.836 -60.275 1.00 85.88 83 MET A O 1
ATOM 685 N N . GLU A 1 84 ? 42.853 -1.051 -62.114 1.00 91.25 84 GLU A N 1
ATOM 686 C CA . GLU A 1 84 ? 42.641 0.364 -61.798 1.00 91.25 84 GLU A CA 1
ATOM 687 C C . GLU A 1 84 ? 41.149 0.732 -61.773 1.00 91.25 84 GLU A C 1
ATOM 689 O O . GLU A 1 84 ? 40.687 1.372 -60.828 1.00 91.25 84 GLU A O 1
ATOM 694 N N . LYS A 1 85 ? 40.367 0.251 -62.750 1.00 93.12 85 LYS A N 1
ATOM 695 C CA . LYS A 1 85 ? 38.912 0.452 -62.791 1.00 93.12 85 LYS A CA 1
ATOM 696 C C . LYS A 1 85 ? 38.219 -0.189 -61.589 1.00 93.12 85 LYS A C 1
ATOM 698 O O . LYS A 1 85 ? 37.362 0.444 -60.980 1.00 93.12 85 LYS A O 1
ATOM 703 N N . ASP A 1 86 ? 38.593 -1.418 -61.245 1.00 92.19 86 ASP A N 1
ATOM 704 C CA . ASP A 1 86 ? 38.003 -2.150 -60.123 1.00 92.19 86 ASP A CA 1
ATOM 705 C C . ASP A 1 86 ? 38.368 -1.489 -58.779 1.00 92.19 86 ASP A C 1
ATOM 707 O O . ASP A 1 86 ? 37.514 -1.378 -57.903 1.00 92.19 86 ASP A O 1
ATOM 711 N N . LEU A 1 87 ? 39.594 -0.970 -58.628 1.00 93.31 87 LEU A N 1
ATOM 712 C CA . LEU A 1 87 ? 40.011 -0.207 -57.445 1.00 93.31 87 LEU A CA 1
ATOM 713 C C . LEU A 1 87 ? 39.248 1.116 -57.307 1.00 93.31 87 LEU A C 1
ATOM 715 O O . LEU A 1 87 ? 38.781 1.440 -56.215 1.00 93.31 87 LEU A O 1
ATOM 719 N N . MET A 1 88 ? 39.075 1.858 -58.403 1.00 91.81 88 MET A N 1
ATOM 720 C CA . MET A 1 88 ? 38.289 3.096 -58.409 1.00 91.81 88 MET A CA 1
ATOM 721 C C . MET A 1 88 ? 36.804 2.847 -58.117 1.00 91.81 88 MET A C 1
ATOM 723 O O . MET A 1 88 ? 36.178 3.606 -57.373 1.00 91.81 88 MET A O 1
ATOM 727 N N . GLU A 1 89 ? 36.231 1.787 -58.691 1.00 91.00 89 GLU A N 1
ATOM 728 C CA . GLU A 1 89 ? 34.841 1.383 -58.462 1.00 91.00 89 GLU A CA 1
ATOM 729 C C . GLU A 1 89 ? 34.631 0.981 -56.996 1.00 91.00 89 GLU A C 1
ATOM 731 O O . GLU A 1 89 ? 33.675 1.434 -56.363 1.00 91.00 89 GLU A O 1
ATOM 736 N N . LEU A 1 90 ? 35.570 0.219 -56.424 1.00 94.00 90 LEU A N 1
ATOM 737 C CA . LEU A 1 90 ? 35.550 -0.162 -55.015 1.00 94.00 90 LEU A CA 1
ATOM 738 C C . LEU A 1 90 ? 35.641 1.064 -54.097 1.00 94.00 90 LEU A C 1
ATOM 740 O O . LEU A 1 90 ? 34.857 1.177 -53.156 1.00 94.00 90 LEU A O 1
ATOM 744 N N . GLN A 1 91 ? 36.550 2.001 -54.381 1.00 92.81 91 GLN A N 1
ATOM 745 C CA . GLN A 1 91 ? 36.696 3.231 -53.602 1.00 92.81 91 GLN A CA 1
ATOM 746 C C . GLN A 1 91 ? 35.424 4.088 -53.654 1.00 92.81 91 GLN A C 1
ATOM 748 O O . GLN A 1 91 ? 34.928 4.519 -52.614 1.00 92.81 91 GLN A O 1
ATOM 753 N N . THR A 1 92 ? 34.843 4.258 -54.844 1.00 93.44 92 THR A N 1
ATOM 754 C CA . THR A 1 92 ? 33.587 5.002 -55.019 1.00 93.44 92 THR A CA 1
ATOM 755 C C . THR A 1 92 ? 32.439 4.338 -54.253 1.00 93.44 92 THR A C 1
ATOM 757 O O . THR A 1 92 ? 31.657 5.019 -53.593 1.00 93.44 92 THR A O 1
ATOM 760 N N . LEU A 1 93 ? 32.334 3.005 -54.294 1.00 95.62 93 LEU A N 1
ATOM 761 C CA . LEU A 1 93 ? 31.287 2.270 -53.580 1.00 95.62 93 LEU A CA 1
ATOM 762 C C . LEU A 1 93 ? 31.429 2.409 -52.058 1.00 95.62 93 LEU A C 1
ATOM 764 O O . LEU A 1 93 ? 30.426 2.569 -51.360 1.00 95.62 93 LEU A O 1
ATOM 768 N N . ILE A 1 94 ? 32.667 2.379 -51.557 1.00 94.06 94 ILE A N 1
ATOM 769 C CA . ILE A 1 94 ? 32.983 2.612 -50.146 1.00 94.06 94 ILE A CA 1
ATOM 770 C C . ILE A 1 94 ? 32.537 4.021 -49.735 1.00 94.06 94 ILE A C 1
ATOM 772 O O . ILE A 1 94 ? 31.773 4.160 -48.778 1.00 94.06 94 ILE A O 1
ATOM 776 N N . GLU A 1 95 ? 32.953 5.055 -50.469 1.00 94.88 95 GLU A N 1
ATOM 777 C CA . GLU A 1 95 ? 32.608 6.453 -50.174 1.00 94.88 95 GLU A CA 1
ATOM 778 C C . GLU A 1 95 ? 31.090 6.684 -50.202 1.00 94.88 95 GLU A C 1
ATOM 780 O O . GLU A 1 95 ? 30.527 7.223 -49.246 1.00 94.88 95 GLU A O 1
ATOM 785 N N . VAL A 1 96 ? 30.400 6.184 -51.232 1.00 96.38 96 VAL A N 1
ATOM 786 C CA . VAL A 1 96 ? 28.936 6.277 -51.348 1.00 96.38 96 VAL A CA 1
ATOM 787 C C . VAL A 1 96 ? 28.233 5.571 -50.187 1.00 96.38 96 VAL A C 1
ATOM 789 O O . VAL A 1 96 ? 27.262 6.108 -49.650 1.00 96.38 96 VAL A O 1
ATOM 792 N N . HIS A 1 97 ? 28.706 4.393 -49.765 1.00 96.12 97 HIS A N 1
ATOM 793 C CA . HIS A 1 97 ? 28.096 3.663 -48.654 1.00 96.12 97 HIS A CA 1
ATOM 794 C C . HIS A 1 97 ? 28.225 4.429 -47.332 1.00 96.12 97 HIS A C 1
ATOM 796 O O . HIS A 1 97 ? 27.233 4.594 -46.619 1.00 96.12 97 HIS A O 1
ATOM 802 N N . PHE A 1 98 ? 29.415 4.950 -47.022 1.00 96.88 98 PHE A N 1
ATOM 803 C CA . PHE A 1 98 ? 29.634 5.730 -45.802 1.00 96.88 98 PHE A CA 1
ATOM 804 C C . PHE A 1 98 ? 28.874 7.056 -45.813 1.00 96.88 98 PHE A C 1
ATOM 806 O O . PHE A 1 98 ? 28.272 7.419 -44.802 1.00 96.88 98 PHE A O 1
ATOM 813 N N . GLU A 1 99 ? 28.841 7.761 -46.943 1.00 95.44 99 GLU A N 1
ATOM 814 C CA . GLU A 1 99 ? 28.067 8.995 -47.057 1.00 95.44 99 GLU A CA 1
ATOM 815 C C . GLU A 1 99 ? 26.559 8.762 -46.949 1.00 95.44 99 GLU A C 1
ATOM 817 O O . GLU A 1 99 ? 25.884 9.549 -46.285 1.00 95.44 99 GLU A O 1
ATOM 822 N N . SER A 1 100 ? 26.026 7.703 -47.570 1.00 95.25 100 SER A N 1
ATOM 823 C CA . SER A 1 100 ? 24.599 7.359 -47.466 1.00 95.25 100 SER A CA 1
ATOM 824 C C . SER A 1 100 ? 24.229 7.063 -46.018 1.00 95.25 100 SER A C 1
ATOM 826 O O . SER A 1 100 ? 23.310 7.673 -45.478 1.00 95.25 100 SER A O 1
ATOM 828 N N . ARG A 1 101 ? 25.008 6.202 -45.349 1.00 94.94 101 ARG A N 1
ATOM 829 C CA . ARG A 1 101 ? 24.795 5.846 -43.941 1.00 94.94 101 ARG A CA 1
ATOM 830 C C . ARG A 1 101 ? 24.885 7.054 -43.018 1.00 94.94 101 ARG A C 1
ATOM 832 O O . ARG A 1 101 ? 24.043 7.205 -42.140 1.00 94.94 101 ARG A O 1
ATOM 839 N N . LYS A 1 102 ? 25.861 7.936 -43.236 1.00 96.19 102 LYS A N 1
ATOM 840 C CA . LYS A 1 102 ? 26.021 9.159 -42.445 1.00 96.19 102 LYS A CA 1
ATOM 841 C C . LYS A 1 102 ? 24.829 10.107 -42.612 1.00 96.19 102 LYS A C 1
ATOM 843 O O . LYS A 1 102 ? 24.313 10.599 -41.614 1.00 96.19 102 LYS A O 1
ATOM 848 N N . LYS A 1 103 ? 24.366 10.327 -43.847 1.00 96.69 103 LYS A N 1
ATOM 849 C CA . LYS A 1 103 ? 23.191 11.170 -44.133 1.00 96.69 103 LYS A CA 1
ATOM 850 C C . LYS A 1 103 ? 21.920 10.585 -43.503 1.00 96.69 103 LYS A C 1
ATOM 852 O O . LYS A 1 103 ? 21.202 11.303 -42.815 1.00 96.69 103 LYS A O 1
ATOM 857 N N . GLU A 1 104 ? 21.696 9.279 -43.647 1.00 93.44 104 GLU A N 1
ATOM 858 C CA . GLU A 1 104 ? 20.569 8.573 -43.016 1.00 93.44 104 GLU A CA 1
ATOM 859 C C . GLU A 1 104 ? 20.599 8.675 -41.480 1.00 93.44 104 GLU A C 1
ATOM 861 O O . GLU A 1 104 ? 19.568 8.893 -40.841 1.00 93.44 104 GLU A O 1
ATOM 866 N N . GLU A 1 105 ? 21.775 8.532 -40.865 1.00 94.19 105 GLU A N 1
ATOM 867 C CA . GLU A 1 105 ? 21.935 8.641 -39.413 1.00 94.19 105 GLU A CA 1
ATOM 868 C C . GLU A 1 105 ? 21.677 10.065 -38.910 1.00 94.19 105 GLU A C 1
ATOM 870 O O . GLU A 1 105 ? 20.976 10.240 -37.910 1.00 94.19 105 GLU A O 1
ATOM 875 N N . GLU A 1 106 ? 22.171 11.085 -39.613 1.00 95.38 106 GLU A N 1
ATOM 876 C CA . GLU A 1 106 ? 21.909 12.491 -39.290 1.00 95.38 106 GLU A CA 1
ATOM 877 C C . GLU A 1 106 ? 20.412 12.830 -39.396 1.00 95.38 106 GLU A C 1
ATOM 879 O O . GLU A 1 106 ? 19.853 13.450 -38.485 1.00 95.38 106 GLU A O 1
ATOM 884 N N . GLU A 1 107 ? 19.725 12.365 -40.443 1.00 94.81 107 GLU A N 1
ATOM 885 C CA . GLU A 1 107 ? 18.275 12.542 -40.605 1.00 94.81 107 GLU A CA 1
ATOM 886 C C . GLU A 1 107 ? 17.480 11.837 -39.498 1.00 94.81 107 GLU A C 1
ATOM 888 O O . GLU A 1 107 ? 16.547 12.412 -38.917 1.00 94.81 107 GLU A O 1
ATOM 893 N N . LEU A 1 108 ? 17.879 10.612 -39.143 1.00 94.56 108 LEU A N 1
ATOM 894 C CA . LEU A 1 108 ? 17.247 9.848 -38.072 1.00 94.56 108 LEU A CA 1
ATOM 895 C C . LEU A 1 108 ? 17.440 10.522 -36.708 1.00 94.56 108 LEU A C 1
ATOM 897 O O . LEU A 1 108 ? 16.506 10.557 -35.901 1.00 94.56 108 LEU A O 1
ATOM 901 N N . ILE A 1 109 ? 18.626 11.076 -36.442 1.00 94.88 109 ILE A N 1
ATOM 902 C CA . ILE A 1 109 ? 18.912 11.837 -35.219 1.00 94.88 109 ILE A CA 1
ATOM 903 C C . ILE A 1 109 ? 18.032 13.089 -35.159 1.00 94.88 109 ILE A C 1
ATOM 905 O O . ILE A 1 109 ? 17.345 13.292 -34.155 1.00 94.88 109 ILE A O 1
ATOM 909 N N . GLN A 1 110 ? 17.958 13.876 -36.235 1.00 96.81 110 GLN A N 1
ATOM 910 C CA . GLN A 1 110 ? 17.110 15.075 -36.290 1.00 96.81 110 GLN A CA 1
ATOM 911 C C . GLN A 1 110 ? 15.619 14.748 -36.112 1.00 96.81 110 GLN A C 1
ATOM 913 O O . GLN A 1 110 ? 14.859 15.509 -35.502 1.00 96.81 110 GLN A O 1
ATOM 918 N N . LEU A 1 111 ? 15.154 13.617 -36.649 1.00 96.44 111 LEU A N 1
ATOM 919 C CA . LEU A 1 111 ? 13.779 13.164 -36.455 1.00 96.44 111 LEU A CA 1
ATOM 920 C C . LEU A 1 111 ? 13.519 12.756 -34.999 1.00 96.44 111 LEU A C 1
ATOM 922 O O . LEU A 1 111 ? 12.517 13.182 -34.417 1.00 96.44 111 LEU A O 1
ATOM 926 N N . LYS A 1 112 ? 14.432 11.987 -34.394 1.00 95.06 112 LYS A N 1
ATOM 927 C CA . LYS A 1 112 ? 14.360 11.599 -32.977 1.00 95.06 112 LYS A CA 1
ATOM 928 C C . LYS A 1 112 ? 14.353 12.818 -32.062 1.00 95.06 112 LYS A C 1
ATOM 930 O O . LYS A 1 112 ? 13.503 12.890 -31.181 1.00 95.06 112 LYS A O 1
ATOM 935 N N . GLU A 1 113 ? 15.210 13.801 -32.313 1.00 96.62 113 GLU A N 1
ATOM 936 C CA . GLU A 1 113 ? 15.261 15.043 -31.540 1.00 96.62 113 GLU A CA 1
ATOM 937 C C . GLU A 1 113 ? 13.935 15.818 -31.620 1.00 96.62 113 GLU A C 1
ATOM 939 O O . GLU A 1 113 ? 13.391 16.239 -30.597 1.00 96.62 113 GLU A O 1
ATOM 944 N N . ARG A 1 114 ? 13.328 15.927 -32.811 1.00 96.56 114 ARG A N 1
ATOM 945 C CA . ARG A 1 114 ? 12.003 16.555 -32.980 1.00 96.56 114 ARG A CA 1
ATOM 946 C C . ARG A 1 114 ? 10.881 15.787 -32.278 1.00 96.56 114 ARG A C 1
ATOM 948 O O . ARG A 1 114 ? 9.927 16.398 -31.787 1.00 96.56 114 ARG A O 1
ATOM 955 N N . ILE A 1 115 ? 10.937 14.456 -32.257 1.00 95.19 115 ILE A N 1
ATOM 956 C CA . ILE A 1 115 ? 9.970 13.630 -31.518 1.00 95.19 115 ILE A CA 1
ATOM 957 C C . ILE A 1 115 ? 10.149 13.836 -30.015 1.00 95.19 115 ILE A C 1
ATOM 959 O O . ILE A 1 115 ? 9.157 14.062 -29.318 1.00 95.19 115 ILE A O 1
ATOM 963 N N . GLU A 1 116 ? 11.387 13.807 -29.535 1.00 95.56 116 GLU A N 1
ATOM 964 C CA . GLU A 1 116 ? 11.710 13.965 -28.121 1.00 95.56 116 GLU A CA 1
ATOM 965 C C . GLU A 1 116 ? 11.316 15.353 -27.613 1.00 95.56 116 GLU A C 1
ATOM 967 O O . GLU A 1 116 ? 10.646 15.467 -26.589 1.00 95.56 116 GLU A O 1
ATOM 972 N N . LYS A 1 117 ? 11.575 16.403 -28.399 1.00 96.75 117 LYS A N 1
ATOM 973 C CA . LYS A 1 117 ? 11.105 17.763 -28.115 1.00 96.75 117 LYS A CA 1
ATOM 974 C C . LYS A 1 117 ? 9.579 17.837 -27.990 1.00 96.75 117 LYS A C 1
ATOM 976 O O . LYS A 1 117 ? 9.056 18.375 -27.021 1.00 96.75 117 LYS A O 1
ATOM 981 N N . ARG A 1 118 ? 8.830 17.233 -28.920 1.00 94.75 118 ARG A N 1
ATOM 982 C CA . ARG A 1 118 ? 7.354 17.204 -28.838 1.00 94.75 118 ARG A CA 1
ATOM 983 C C . ARG A 1 118 ? 6.837 16.381 -27.654 1.00 94.75 118 ARG A C 1
ATOM 985 O O . ARG A 1 118 ? 5.732 16.643 -27.172 1.00 94.75 118 ARG A O 1
ATOM 992 N N . ARG A 1 119 ? 7.573 15.355 -27.215 1.00 94.12 119 ARG A N 1
ATOM 993 C CA . ARG A 1 119 ? 7.237 14.563 -26.020 1.00 94.12 119 ARG A CA 1
ATOM 994 C C . ARG A 1 119 ? 7.486 15.361 -24.746 1.00 94.12 119 ARG A C 1
ATOM 996 O O . ARG A 1 119 ? 6.593 15.404 -23.900 1.00 94.12 119 ARG A O 1
ATOM 1003 N N . SER A 1 120 ? 8.635 16.020 -24.636 1.00 90.00 120 SER A N 1
ATOM 1004 C CA . SER A 1 120 ? 8.974 16.845 -23.476 1.00 90.00 120 SER A CA 1
ATOM 1005 C C . SER A 1 120 ? 8.045 18.054 -23.349 1.00 90.00 120 SER A C 1
ATOM 1007 O O . SER A 1 120 ? 7.535 18.304 -22.261 1.00 90.00 120 SER A O 1
ATOM 1009 N N . GLU A 1 121 ? 7.683 18.714 -24.453 1.00 94.56 121 GLU A N 1
ATOM 1010 C CA . GLU A 1 121 ? 6.679 19.789 -24.464 1.00 94.56 121 GLU A CA 1
ATOM 1011 C C . GLU A 1 121 ? 5.306 19.313 -23.963 1.00 94.56 121 GLU A C 1
ATOM 1013 O O . GLU A 1 121 ? 4.668 19.986 -23.152 1.00 94.56 121 GLU A O 1
ATOM 1018 N N . ARG A 1 122 ? 4.843 18.132 -24.396 1.00 95.06 122 ARG A N 1
ATOM 1019 C CA . ARG A 1 122 ? 3.586 17.543 -23.900 1.00 95.06 122 ARG A CA 1
ATOM 1020 C C . ARG A 1 122 ? 3.659 17.196 -22.416 1.00 95.06 122 ARG A C 1
ATOM 1022 O O . ARG A 1 122 ? 2.702 17.463 -21.686 1.00 95.06 122 ARG A O 1
ATOM 1029 N N . ALA A 1 123 ? 4.772 16.617 -21.972 1.00 93.44 123 ALA A N 1
ATOM 1030 C CA . ALA A 1 123 ? 4.997 16.301 -20.566 1.00 93.44 123 ALA A CA 1
ATOM 1031 C C . ALA A 1 123 ? 4.985 17.574 -19.708 1.00 93.44 123 ALA A C 1
ATOM 1033 O O . ALA A 1 123 ? 4.322 17.611 -18.671 1.00 93.44 123 ALA A O 1
ATOM 1034 N N . GLU A 1 124 ? 5.627 18.641 -20.177 1.00 94.25 124 GLU A N 1
ATOM 1035 C CA . GLU A 1 124 ? 5.687 19.923 -19.481 1.00 94.25 124 GLU A CA 1
ATOM 1036 C C . GLU A 1 124 ? 4.318 20.613 -19.434 1.00 94.25 124 GLU A C 1
ATOM 1038 O O . GLU A 1 124 ? 3.865 21.036 -18.370 1.00 94.25 124 GLU A O 1
ATOM 1043 N N . GLN A 1 125 ? 3.572 20.622 -20.544 1.00 93.06 125 GLN A N 1
ATOM 1044 C CA . GLN A 1 125 ? 2.189 21.107 -20.548 1.00 93.06 125 GLN A CA 1
ATOM 1045 C C . GLN A 1 125 ? 1.313 20.353 -19.542 1.00 93.06 125 GLN A C 1
ATOM 1047 O O . GLN A 1 125 ? 0.487 20.963 -18.857 1.00 93.06 125 GLN A O 1
ATOM 1052 N N . GLN A 1 126 ? 1.489 19.035 -19.433 1.00 90.31 126 GLN A N 1
ATOM 1053 C CA . GLN A 1 126 ? 0.749 18.223 -18.475 1.00 90.31 126 GLN A CA 1
ATOM 1054 C C . GLN A 1 126 ? 1.145 18.541 -17.029 1.00 90.31 126 GLN A C 1
ATOM 1056 O O . GLN A 1 126 ? 0.266 18.643 -16.169 1.00 90.31 126 GLN A O 1
ATOM 1061 N N . ARG A 1 127 ? 2.438 18.765 -16.758 1.00 92.06 127 ARG A N 1
ATOM 1062 C CA . ARG A 1 127 ? 2.917 19.213 -15.443 1.00 92.06 127 ARG A CA 1
ATOM 1063 C C . ARG A 1 127 ? 2.288 20.543 -15.049 1.00 92.06 127 ARG A C 1
ATOM 1065 O O . ARG A 1 127 ? 1.669 20.603 -13.988 1.00 92.06 127 ARG A O 1
ATOM 1072 N N . ILE A 1 128 ? 2.340 21.540 -15.932 1.00 93.12 128 ILE A N 1
ATOM 1073 C CA . ILE A 1 128 ? 1.773 22.878 -15.708 1.00 93.12 128 ILE A CA 1
ATOM 1074 C C . ILE A 1 128 ? 0.254 22.818 -15.485 1.00 93.12 128 ILE A C 1
ATOM 1076 O O . ILE A 1 128 ? -0.282 23.549 -14.651 1.00 93.12 128 ILE A O 1
ATOM 1080 N N . ARG A 1 129 ? -0.479 21.965 -16.217 1.00 92.00 129 ARG A N 1
ATOM 1081 C CA . ARG A 1 129 ? -1.915 21.746 -15.956 1.00 92.00 129 ARG A CA 1
ATOM 1082 C C . ARG A 1 129 ? -2.135 21.140 -14.570 1.00 92.00 129 ARG A C 1
ATOM 1084 O O . ARG A 1 129 ? -2.902 21.696 -13.792 1.00 92.00 129 ARG A O 1
ATOM 1091 N N . SER A 1 130 ? -1.405 20.074 -14.234 1.00 91.12 130 SER A N 1
ATOM 1092 C CA . SER A 1 130 ? -1.532 19.414 -12.929 1.00 91.12 130 SER A CA 1
ATOM 1093 C C . SER A 1 130 ? -1.195 20.340 -11.757 1.00 91.12 130 SER A C 1
ATOM 1095 O O . SER A 1 130 ? -1.818 20.254 -10.703 1.00 91.12 130 SER A O 1
ATOM 1097 N N . GLU A 1 131 ? -0.220 21.232 -11.933 1.00 93.12 131 GLU A N 1
ATOM 1098 C CA . GLU A 1 131 ? 0.202 22.189 -10.916 1.00 93.12 131 GLU A CA 1
ATOM 1099 C C . GLU A 1 131 ? -0.848 23.282 -10.716 1.00 93.12 131 GLU A C 1
ATOM 1101 O O . GLU A 1 131 ? -1.244 23.538 -9.581 1.00 93.12 131 GLU A O 1
ATOM 1106 N N . ARG A 1 132 ? -1.392 23.841 -11.807 1.00 92.31 132 ARG A N 1
ATOM 1107 C CA . ARG A 1 132 ? -2.500 24.807 -11.736 1.00 92.31 132 ARG A CA 1
ATOM 1108 C C . ARG A 1 132 ? -3.760 24.209 -11.114 1.00 92.31 132 ARG A C 1
ATOM 1110 O O . ARG A 1 132 ? -4.432 24.887 -10.338 1.00 92.31 132 ARG A O 1
ATOM 1117 N N . ASP A 1 133 ? -4.077 22.952 -11.410 1.00 89.62 133 ASP A N 1
ATOM 1118 C CA . ASP A 1 133 ? -5.232 22.275 -10.815 1.00 89.62 133 ASP A CA 1
ATOM 1119 C C . ASP A 1 133 ? -5.014 21.989 -9.325 1.00 89.62 133 ASP A C 1
ATOM 1121 O O . ASP A 1 133 ? -5.904 22.254 -8.513 1.00 89.62 133 ASP A O 1
ATOM 1125 N N . LYS A 1 134 ? -3.808 21.553 -8.935 1.00 92.94 134 LYS A N 1
ATOM 1126 C CA . LYS A 1 134 ? -3.424 21.414 -7.520 1.00 92.94 134 LYS A CA 1
ATOM 1127 C C . LYS A 1 134 ? -3.485 22.745 -6.780 1.00 92.94 134 LYS A C 1
ATOM 1129 O O . LYS A 1 134 ? -3.958 22.778 -5.648 1.00 92.94 134 LYS A O 1
ATOM 1134 N N . GLU A 1 135 ? -3.043 23.836 -7.396 1.00 91.31 135 GLU A N 1
ATOM 1135 C CA . GLU A 1 135 ? -3.098 25.168 -6.794 1.00 91.31 135 GLU A CA 1
ATOM 1136 C C . GLU A 1 135 ? -4.545 25.625 -6.576 1.00 91.31 135 GLU A C 1
ATOM 1138 O O . GLU A 1 135 ? -4.887 26.091 -5.490 1.00 91.31 135 GLU A O 1
ATOM 1143 N N . ARG A 1 136 ? -5.427 25.433 -7.564 1.00 90.31 136 ARG A N 1
ATOM 1144 C CA . ARG A 1 136 ? -6.865 25.718 -7.416 1.00 90.31 136 ARG A CA 1
ATOM 1145 C C . ARG A 1 136 ? -7.484 24.900 -6.291 1.00 90.31 136 ARG A C 1
ATOM 1147 O O . ARG A 1 136 ? -8.210 25.443 -5.464 1.00 90.31 136 ARG A O 1
ATOM 1154 N N . GLN A 1 137 ? -7.171 23.609 -6.241 1.00 85.31 137 GLN A N 1
ATOM 1155 C CA . GLN A 1 137 ? -7.677 22.709 -5.213 1.00 85.31 137 GLN A CA 1
ATOM 1156 C C . GLN A 1 137 ? -7.162 23.097 -3.821 1.00 85.31 137 GLN A C 1
ATOM 1158 O O . GLN A 1 137 ? -7.929 23.077 -2.862 1.00 85.31 137 GLN A O 1
ATOM 1163 N N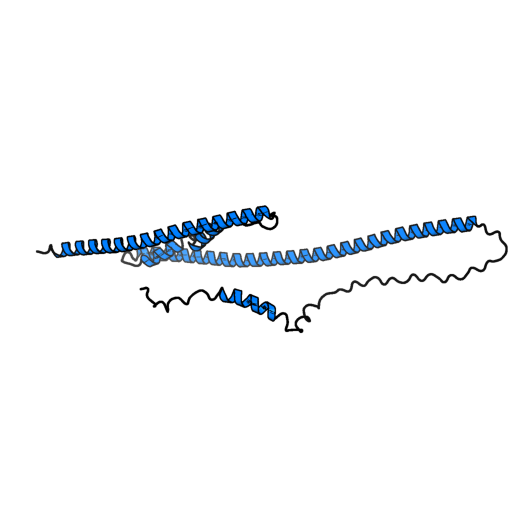 . LYS A 1 138 ? -5.900 23.532 -3.724 1.00 89.50 138 LYS A N 1
ATOM 1164 C CA . LYS A 1 138 ? -5.309 24.054 -2.491 1.00 89.50 138 LYS A CA 1
ATOM 1165 C C . LYS A 1 138 ? -5.977 25.356 -2.047 1.00 89.50 138 LYS A C 1
ATOM 1167 O O . LYS A 1 138 ? -6.333 25.455 -0.886 1.00 89.50 138 LYS A O 1
ATOM 1172 N N . ARG A 1 139 ? -6.231 26.310 -2.950 1.00 88.06 139 ARG A N 1
ATOM 1173 C CA . ARG A 1 139 ? -6.946 27.559 -2.614 1.00 88.06 139 ARG A CA 1
ATOM 1174 C C . ARG A 1 139 ? -8.359 27.294 -2.093 1.00 88.06 139 ARG A C 1
ATOM 1176 O O . ARG A 1 139 ? -8.770 27.921 -1.126 1.00 88.06 139 ARG A O 1
ATOM 1183 N N . LEU A 1 140 ? -9.079 26.354 -2.708 1.00 84.88 140 LEU A N 1
ATOM 1184 C CA . LEU A 1 140 ? -10.408 25.949 -2.245 1.00 84.88 140 LEU A CA 1
ATOM 1185 C C . LEU A 1 140 ? -10.356 25.277 -0.870 1.00 84.88 140 LEU A C 1
ATOM 1187 O O . LEU A 1 140 ? -11.223 25.526 -0.038 1.00 84.88 140 LEU A O 1
ATOM 1191 N N . GLU A 1 141 ? -9.357 24.434 -0.618 1.00 83.88 141 GLU A N 1
ATOM 1192 C CA . GLU A 1 141 ? -9.190 23.804 0.692 1.00 83.88 141 GLU A CA 1
ATOM 1193 C C . GLU A 1 141 ? -8.755 24.822 1.754 1.00 83.88 141 GLU A C 1
ATOM 1195 O O . GLU A 1 141 ? -9.318 24.820 2.840 1.00 83.88 141 GLU A O 1
ATOM 1200 N N . ASP A 1 142 ? -7.856 25.753 1.434 1.00 82.44 142 ASP A N 1
ATOM 1201 C CA . ASP A 1 142 ? -7.428 26.829 2.335 1.00 82.44 142 ASP A CA 1
ATOM 1202 C C . ASP A 1 142 ? -8.598 27.781 2.669 1.00 82.44 142 ASP A C 1
ATOM 1204 O O . ASP A 1 142 ? -8.769 28.180 3.822 1.00 82.44 142 ASP A O 1
ATOM 1208 N N . GLU A 1 143 ? -9.464 28.104 1.700 1.00 81.12 143 GLU A N 1
ATOM 1209 C CA . GLU A 1 143 ? -10.687 28.889 1.932 1.00 81.12 143 GLU A CA 1
ATOM 1210 C C . GLU A 1 143 ? -11.702 28.122 2.792 1.00 81.12 143 GLU A C 1
ATOM 1212 O O . GLU A 1 143 ? -12.321 28.693 3.695 1.00 81.12 143 GLU A O 1
ATOM 1217 N N . ARG A 1 144 ? -11.842 26.810 2.566 1.00 78.75 144 ARG A N 1
ATOM 1218 C CA . ARG A 1 144 ? -12.667 25.945 3.416 1.00 78.75 144 ARG A CA 1
ATOM 1219 C C . ARG A 1 144 ? -12.117 25.855 4.832 1.00 78.75 144 ARG A C 1
ATOM 1221 O O . ARG A 1 144 ? -12.900 25.994 5.763 1.00 78.75 144 ARG A O 1
ATOM 1228 N N . ILE A 1 145 ? -10.807 25.700 5.002 1.00 81.38 145 ILE A N 1
ATOM 1229 C CA . ILE A 1 145 ? -10.145 25.673 6.310 1.00 81.38 145 ILE A CA 1
ATOM 1230 C C . ILE A 1 145 ? -10.359 27.006 7.024 1.00 81.38 145 ILE A C 1
ATOM 1232 O O . ILE A 1 145 ? -10.810 27.009 8.164 1.00 81.38 145 ILE A O 1
ATOM 1236 N N . ARG A 1 146 ? -10.161 28.142 6.347 1.00 78.19 146 ARG A N 1
ATOM 1237 C CA . ARG A 1 146 ? -10.391 29.467 6.939 1.00 78.19 146 ARG A CA 1
ATOM 1238 C C . ARG A 1 146 ? -11.851 29.676 7.352 1.00 78.19 146 ARG A C 1
ATOM 1240 O O . ARG A 1 146 ? -12.118 30.191 8.436 1.00 78.19 146 ARG A O 1
ATOM 1247 N N . LYS A 1 147 ? -12.808 29.236 6.530 1.00 81.56 147 LYS A N 1
ATOM 1248 C CA . LYS A 1 147 ? -14.240 29.281 6.863 1.00 81.56 147 LYS A CA 1
ATOM 1249 C C . LYS A 1 147 ? -14.586 28.353 8.031 1.00 81.56 147 LYS A C 1
ATOM 1251 O O . LYS A 1 147 ? -15.375 28.728 8.896 1.00 81.56 147 LYS A O 1
ATOM 1256 N N . GLU A 1 148 ? -13.989 27.165 8.081 1.00 76.44 148 GLU A N 1
ATOM 1257 C CA . GLU A 1 148 ? -14.151 26.204 9.175 1.00 76.44 148 GLU A CA 1
ATOM 1258 C C . GLU A 1 148 ? -13.512 26.718 10.482 1.00 76.44 148 GLU A C 1
ATOM 1260 O O . GLU A 1 148 ? -14.083 26.506 11.554 1.00 76.44 148 GLU A O 1
ATOM 1265 N N . GLU A 1 149 ? -12.400 27.456 10.414 1.00 74.00 149 GLU A N 1
ATOM 1266 C CA . GLU A 1 149 ? -11.742 28.119 11.550 1.00 74.00 149 GLU A CA 1
ATOM 1267 C C . GLU A 1 149 ? -12.547 29.316 12.076 1.00 74.00 149 GLU A C 1
ATOM 1269 O O . GLU A 1 149 ? -12.761 29.429 13.287 1.00 74.00 149 GLU A O 1
ATOM 1274 N N . GLU A 1 150 ? -13.064 30.176 11.194 1.00 78.88 150 GLU A N 1
ATOM 1275 C CA . GLU A 1 150 ? -13.937 31.296 11.570 1.00 78.88 150 GLU A CA 1
ATOM 1276 C C . GLU A 1 150 ? -15.265 30.794 12.167 1.00 78.88 150 GLU A C 1
ATOM 1278 O O . GLU A 1 150 ? -15.730 31.304 13.194 1.00 78.88 150 GLU A O 1
ATOM 1283 N N . GLU A 1 151 ? -15.849 29.730 11.607 1.00 74.50 151 GLU A N 1
ATOM 1284 C CA . GLU A 1 151 ? -17.050 29.097 12.156 1.00 74.50 151 GLU A CA 1
ATOM 1285 C C . GLU A 1 151 ? -16.761 28.349 13.471 1.00 74.50 151 GLU A C 1
ATOM 1287 O O . GLU A 1 151 ? -17.595 28.337 14.383 1.00 74.50 151 GLU A O 1
ATOM 1292 N N . ALA A 1 152 ? -15.578 27.750 13.627 1.00 76.69 152 ALA A N 1
ATOM 1293 C CA . ALA A 1 152 ? -15.154 27.146 14.887 1.00 76.69 152 ALA A CA 1
ATOM 1294 C C . ALA A 1 152 ? -14.955 28.198 15.984 1.00 76.69 152 ALA A C 1
ATOM 1296 O O . ALA A 1 152 ? -15.411 27.972 17.109 1.00 76.69 152 ALA A O 1
ATOM 1297 N N . LYS A 1 153 ? -14.359 29.350 15.657 1.00 78.75 153 LYS A N 1
ATOM 1298 C CA . LYS A 1 153 ? -14.180 30.473 16.585 1.00 78.75 153 LYS A CA 1
ATOM 1299 C C . LYS A 1 153 ? -15.521 31.079 16.997 1.00 78.75 153 LYS A C 1
ATOM 1301 O O . LYS A 1 153 ? -15.770 31.222 18.191 1.00 78.75 153 LYS A O 1
ATOM 1306 N N . LYS A 1 154 ? -16.428 31.327 16.044 1.00 80.06 154 LYS A N 1
ATOM 1307 C CA . LYS A 1 154 ? -17.781 31.831 16.338 1.00 80.06 154 LYS A CA 1
ATOM 1308 C C . LYS A 1 154 ? -18.583 30.853 17.199 1.00 80.06 154 LYS A C 1
ATOM 1310 O O . LYS A 1 154 ? -19.203 31.268 18.172 1.00 80.06 154 LYS A O 1
ATOM 1315 N N . ARG A 1 155 ? -18.515 29.546 16.910 1.00 76.00 155 ARG A N 1
ATOM 1316 C CA . ARG A 1 155 ? -19.151 28.517 17.753 1.00 76.00 155 ARG A CA 1
ATOM 1317 C C . ARG A 1 155 ? -18.548 28.474 19.160 1.00 76.00 155 ARG A C 1
ATOM 1319 O O . ARG A 1 155 ? -19.301 28.351 20.114 1.00 76.00 155 ARG A O 1
ATOM 1326 N N . ALA A 1 156 ? -17.232 28.630 19.308 1.00 77.19 156 ALA A N 1
ATOM 1327 C CA . ALA A 1 156 ? -16.587 28.681 20.622 1.00 77.19 156 ALA A CA 1
ATOM 1328 C C . ALA A 1 156 ? -16.975 29.939 21.425 1.00 77.19 156 ALA A C 1
ATOM 1330 O O . ALA A 1 156 ? -17.183 29.856 22.635 1.00 77.19 156 ALA A O 1
ATOM 1331 N N . GLU A 1 157 ? -17.117 31.093 20.768 1.00 78.06 157 GLU A N 1
ATOM 1332 C CA . GLU A 1 157 ? -17.588 32.332 21.399 1.00 78.06 157 GLU A CA 1
ATOM 1333 C C . GLU A 1 157 ? -19.071 32.257 21.790 1.00 78.06 157 GLU A C 1
ATOM 1335 O O . GLU A 1 157 ? -19.435 32.664 22.898 1.00 78.06 157 GLU A O 1
ATOM 1340 N N . ASP A 1 158 ? -19.918 31.685 20.930 1.00 76.38 158 ASP A N 1
ATOM 1341 C CA . ASP A 1 158 ? -21.332 31.441 21.221 1.00 76.38 158 ASP A CA 1
ATOM 1342 C C . ASP A 1 158 ? -21.501 30.412 22.345 1.00 76.38 158 ASP A C 1
ATOM 1344 O O . ASP A 1 158 ? -22.343 30.605 23.218 1.00 76.38 158 ASP A O 1
ATOM 1348 N N . ASP A 1 159 ? -20.676 29.363 22.395 1.00 68.44 159 ASP A N 1
ATOM 1349 C CA . ASP A 1 159 ? -20.667 28.384 23.486 1.00 68.44 159 ASP A CA 1
ATOM 1350 C C . ASP A 1 159 ? -20.145 28.982 24.793 1.00 68.44 159 ASP A C 1
ATOM 1352 O O . ASP A 1 159 ? -20.664 28.660 25.860 1.00 68.44 159 ASP A O 1
ATOM 1356 N N . ALA A 1 160 ? -19.168 29.891 24.749 1.00 71.94 160 ALA A N 1
ATOM 1357 C CA . ALA A 1 160 ? -18.709 30.617 25.930 1.00 71.94 160 ALA A CA 1
ATOM 1358 C C . ALA A 1 160 ? -19.783 31.589 26.449 1.00 71.94 160 ALA A C 1
ATOM 1360 O O . ALA A 1 160 ? -20.001 31.669 27.660 1.00 71.94 160 ALA A O 1
ATOM 1361 N N . LYS A 1 161 ? -20.496 32.289 25.556 1.00 71.25 161 LYS A N 1
ATOM 1362 C CA . LYS A 1 161 ? -21.637 33.153 25.911 1.00 71.25 161 LYS A CA 1
ATOM 1363 C C . LYS A 1 161 ? -22.822 32.338 26.436 1.00 71.25 161 LYS A C 1
ATOM 1365 O O . LYS A 1 161 ? -23.387 32.710 27.464 1.00 71.25 161 LYS A O 1
ATOM 1370 N N . LYS A 1 162 ? -23.139 31.196 25.812 1.00 64.50 162 LYS A N 1
ATOM 1371 C CA . LYS A 1 162 ? -24.166 30.240 26.266 1.00 64.50 162 LYS A CA 1
ATOM 1372 C C . LYS A 1 162 ? -23.792 29.581 27.588 1.00 64.50 162 LYS A C 1
ATOM 1374 O O . LYS A 1 162 ? -24.637 29.482 28.457 1.00 64.50 162 LYS A O 1
ATOM 1379 N N . LYS A 1 163 ? -22.533 29.200 27.815 1.00 63.91 163 LYS A N 1
ATOM 1380 C CA . LYS A 1 163 ? -22.062 28.660 29.104 1.00 63.91 163 LYS A CA 1
ATOM 1381 C C . LYS A 1 163 ? -22.152 29.695 30.230 1.00 63.91 163 LYS A C 1
ATOM 1383 O O . LYS A 1 163 ? -22.451 29.323 31.358 1.00 63.91 163 LYS A O 1
ATOM 1388 N N . LYS A 1 164 ? -21.934 30.982 29.926 1.00 62.56 164 LYS A N 1
ATOM 1389 C CA . LYS A 1 164 ? -22.146 32.090 30.875 1.00 62.56 164 LYS A CA 1
ATOM 1390 C C . LYS A 1 164 ? -23.628 32.337 31.190 1.00 62.56 164 LYS A C 1
ATOM 1392 O O . LYS A 1 164 ? -23.924 32.800 32.281 1.00 62.56 164 LYS A O 1
ATOM 1397 N N . THR A 1 165 ? -24.543 32.034 30.266 1.00 58.66 165 THR A N 1
ATOM 1398 C CA . THR A 1 165 ? -25.999 32.235 30.443 1.00 58.66 165 THR A CA 1
ATOM 1399 C C . THR A 1 165 ? -26.759 30.977 30.873 1.00 58.66 165 THR A C 1
ATOM 1401 O O . THR A 1 165 ? -27.849 31.083 31.420 1.00 58.66 165 THR A O 1
ATOM 1404 N N . LEU A 1 166 ? -26.193 29.786 30.672 1.00 50.31 166 LEU A N 1
ATOM 1405 C CA . LEU A 1 166 ? -26.845 28.489 30.867 1.00 50.31 166 LEU A CA 1
ATOM 1406 C C . LEU A 1 166 ? -26.136 27.673 31.957 1.00 50.31 166 LEU A C 1
ATOM 1408 O O . LEU A 1 166 ? -25.903 26.472 31.829 1.00 50.31 166 LEU A O 1
ATOM 1412 N N . THR A 1 167 ? -25.830 28.313 33.085 1.00 54.84 167 THR A N 1
ATOM 1413 C CA . THR A 1 167 ? -25.673 27.621 34.372 1.00 54.84 167 THR A CA 1
ATOM 1414 C C . THR A 1 167 ? -27.046 27.189 34.890 1.00 54.84 167 THR A C 1
ATOM 1416 O O . THR A 1 167 ? -27.484 27.622 35.947 1.00 54.84 167 THR A O 1
ATOM 1419 N N . SER A 1 168 ? -27.767 26.372 34.122 1.00 52.09 168 SER A N 1
ATOM 1420 C CA . SER A 1 168 ? -28.911 25.610 34.616 1.00 52.09 168 SER A CA 1
ATOM 1421 C C . SER A 1 168 ? -29.274 24.524 33.607 1.00 52.09 168 SER A C 1
ATOM 1423 O O . SER A 1 168 ? -29.898 24.772 32.583 1.00 52.09 168 SER A O 1
ATOM 1425 N N . LEU A 1 169 ? -28.845 23.309 33.948 1.00 55.94 169 LEU A N 1
ATOM 1426 C CA . LEU A 1 169 ? -29.454 22.031 33.587 1.00 55.94 169 LEU A CA 1
ATOM 1427 C C . LEU A 1 169 ? -29.364 21.567 32.111 1.00 55.94 169 LEU A C 1
ATOM 1429 O O . LEU A 1 169 ? -30.057 22.006 31.203 1.00 55.94 169 LEU A O 1
ATOM 1433 N N . HIS A 1 170 ? -28.576 20.498 31.944 1.00 59.88 170 HIS A N 1
ATOM 1434 C CA . HIS A 1 170 ? -28.841 19.376 31.031 1.00 59.88 170 HIS A CA 1
ATOM 1435 C C . HIS A 1 170 ? -28.602 19.483 29.507 1.00 59.88 170 HIS A C 1
ATOM 1437 O O . HIS A 1 170 ? -28.986 18.563 28.791 1.00 59.88 170 HIS A O 1
ATOM 1443 N N . PHE A 1 171 ? -27.838 20.453 28.989 1.00 48.75 171 PHE A N 1
ATOM 1444 C CA . PHE A 1 171 ? -27.394 20.437 27.571 1.00 48.75 171 PHE A CA 1
ATOM 1445 C C . PHE A 1 171 ? -25.997 19.801 27.320 1.00 48.75 171 PHE A C 1
ATOM 1447 O O . PHE A 1 171 ? -25.488 19.777 26.200 1.00 48.75 171 PHE A O 1
ATOM 1454 N N . GLY A 1 172 ? -25.340 19.246 28.345 1.00 59.31 172 GLY A N 1
ATOM 1455 C CA . GLY A 1 172 ? -23.926 18.828 28.268 1.00 59.31 172 GLY A CA 1
ATOM 1456 C C . GLY A 1 172 ? -23.607 17.599 27.394 1.00 59.31 172 GLY A C 1
ATOM 1457 O O . GLY A 1 172 ? -22.470 17.434 26.960 1.00 59.31 172 GLY A O 1
ATOM 1458 N N . GLY A 1 173 ? -24.583 16.734 27.095 1.00 64.56 173 GLY A N 1
ATOM 1459 C CA . GLY A 1 173 ? -24.319 15.445 26.432 1.00 64.56 173 GLY A CA 1
ATOM 1460 C C . GLY A 1 173 ? -24.042 15.522 24.924 1.00 64.56 173 GLY A C 1
ATOM 1461 O O . GLY A 1 173 ? -23.345 14.664 24.379 1.00 64.56 173 GLY A O 1
ATOM 1462 N N . TYR A 1 174 ? -24.578 16.536 24.238 1.00 61.09 174 TYR A N 1
ATOM 1463 C CA . TYR A 1 174 ? -24.408 16.709 22.790 1.00 61.09 174 TYR A CA 1
ATOM 1464 C C . TYR A 1 174 ? -23.101 17.441 22.450 1.00 61.09 174 TYR A C 1
ATOM 1466 O O . TYR A 1 174 ? -22.407 17.072 21.503 1.00 61.09 174 TYR A O 1
ATOM 1474 N N . MET A 1 175 ? -22.713 18.406 23.288 1.00 56.50 175 MET A N 1
ATOM 1475 C CA . MET A 1 175 ? -21.491 19.192 23.108 1.00 56.50 175 MET A CA 1
ATOM 1476 C C . MET A 1 175 ? -20.218 18.368 23.327 1.00 56.50 175 MET A C 1
ATOM 1478 O O . MET A 1 175 ? -19.293 18.484 22.528 1.00 56.50 175 MET A O 1
ATOM 1482 N N . GLN A 1 176 ? -20.205 17.450 24.302 1.00 60.69 176 GLN A N 1
ATOM 1483 C CA . GLN A 1 176 ? -19.064 16.556 24.560 1.00 60.69 176 GLN A CA 1
ATOM 1484 C C . GLN A 1 176 ? -18.713 15.678 23.340 1.00 60.69 176 GLN A C 1
ATOM 1486 O O . GLN A 1 176 ? -17.549 15.478 23.003 1.00 60.69 176 GLN A O 1
ATOM 1491 N N . LYS A 1 177 ? -19.733 15.195 22.613 1.00 59.62 177 LYS A N 1
ATOM 1492 C CA . LYS A 1 177 ? -19.543 14.367 21.408 1.00 59.62 177 LYS A CA 1
ATOM 1493 C C . LYS A 1 177 ? -19.016 15.164 20.211 1.00 59.62 177 LYS A C 1
ATOM 1495 O O . LYS A 1 177 ? -18.448 14.568 19.297 1.00 59.62 177 LYS A O 1
ATOM 1500 N N . LEU A 1 178 ? -19.232 16.480 20.183 1.00 55.53 178 LEU A N 1
ATOM 1501 C CA . LEU A 1 178 ? -18.732 17.377 19.137 1.00 55.53 178 LEU A CA 1
ATOM 1502 C C . LEU A 1 178 ? -17.318 17.875 19.447 1.00 55.53 178 LEU A C 1
ATOM 1504 O O . LEU A 1 178 ? -16.504 17.975 18.529 1.00 55.53 178 LEU A O 1
ATOM 1508 N N . THR A 1 179 ? -16.995 18.119 20.719 1.00 57.50 179 THR A N 1
ATOM 1509 C CA . THR A 1 179 ? -15.640 18.490 21.152 1.00 57.50 179 THR A CA 1
ATOM 1510 C C . THR A 1 179 ? -14.658 17.327 20.993 1.00 57.50 179 THR A C 1
ATOM 1512 O O . THR A 1 179 ? -13.585 17.527 20.426 1.00 57.50 179 THR A O 1
ATOM 1515 N N . ASP A 1 180 ? -15.049 16.094 21.346 1.00 56.78 180 ASP A N 1
ATOM 1516 C CA . ASP A 1 180 ? -14.213 14.894 21.144 1.00 56.78 180 ASP A CA 1
ATOM 1517 C C . ASP A 1 180 ? -13.976 14.558 19.660 1.00 56.78 180 ASP A C 1
ATOM 1519 O O . ASP A 1 180 ? -12.976 13.931 19.315 1.00 56.78 180 ASP A O 1
ATOM 1523 N N . LYS A 1 181 ? -14.872 14.989 18.761 1.00 56.34 181 LYS A N 1
ATOM 1524 C CA . LYS A 1 181 ? -14.704 14.841 17.303 1.00 56.34 181 LYS A CA 1
ATOM 1525 C C . LYS A 1 181 ? -13.835 15.933 16.672 1.00 56.34 181 LYS A C 1
ATOM 1527 O O . LYS A 1 181 ? -13.297 15.706 15.593 1.00 56.34 181 LYS A O 1
ATOM 1532 N N . ARG A 1 182 ? -13.714 17.102 17.312 1.00 52.75 182 ARG A N 1
ATOM 1533 C CA . ARG A 1 182 ? -12.888 18.233 16.847 1.00 52.75 182 ARG A CA 1
ATOM 1534 C C . ARG A 1 182 ? -11.445 18.177 17.352 1.00 52.75 182 ARG A C 1
ATOM 1536 O O . ARG A 1 182 ? -10.581 18.814 16.761 1.00 52.75 182 ARG A O 1
ATOM 1543 N N . SER A 1 183 ? -11.162 17.404 18.401 1.00 49.69 183 SER A N 1
ATOM 1544 C CA . SER A 1 183 ? -9.791 17.140 18.844 1.00 49.69 183 SER A CA 1
ATOM 1545 C C . SER A 1 183 ? -9.129 16.135 17.894 1.00 49.69 183 SER A C 1
ATOM 1547 O O . SER A 1 183 ? -9.475 14.958 17.917 1.00 49.69 183 SER A O 1
ATOM 1549 N N . GLY A 1 184 ? -8.253 16.643 17.013 1.00 55.44 184 GLY A N 1
ATOM 1550 C CA . GLY A 1 184 ? -7.300 15.928 16.150 1.00 55.44 184 GLY A CA 1
ATOM 1551 C C . GLY A 1 184 ? -7.719 14.532 15.699 1.00 55.44 184 GLY A C 1
ATOM 1552 O O . GLY A 1 184 ? -7.575 13.598 16.475 1.00 55.44 184 GLY A O 1
ATOM 1553 N N . LYS A 1 185 ? -8.185 14.404 14.445 1.00 59.50 185 LYS A N 1
ATOM 1554 C CA . LYS A 1 185 ? -8.583 13.174 13.721 1.00 59.50 185 LYS A CA 1
ATOM 1555 C C . LYS A 1 185 ? -8.018 11.892 14.353 1.00 59.50 185 LYS A C 1
ATOM 1557 O O . LYS A 1 185 ? -7.008 11.355 13.903 1.00 59.50 185 LYS A O 1
ATOM 1562 N N . ARG A 1 186 ? -8.653 11.417 15.435 1.00 62.88 186 ARG A N 1
ATOM 1563 C CA . ARG A 1 186 ? -8.228 10.203 16.131 1.00 62.88 186 ARG A CA 1
ATOM 1564 C C . ARG A 1 186 ? -8.343 9.094 15.107 1.00 62.88 186 ARG A C 1
ATOM 1566 O O . ARG A 1 186 ? -9.436 8.875 14.585 1.00 62.88 186 ARG A O 1
ATOM 1573 N N . GLN A 1 187 ? -7.215 8.452 14.800 1.00 64.69 187 GLN A N 1
ATOM 1574 C CA . GLN A 1 187 ? -7.167 7.394 13.803 1.00 64.69 187 GLN A CA 1
ATOM 1575 C C . GLN A 1 187 ? -8.282 6.401 14.109 1.00 64.69 187 GLN A C 1
ATOM 1577 O O . GLN A 1 187 ? -8.375 5.879 15.227 1.00 64.69 187 GLN A O 1
ATOM 1582 N N . THR A 1 188 ? -9.180 6.223 13.146 1.00 82.06 188 THR A N 1
ATOM 1583 C CA . THR A 1 188 ? -10.373 5.412 13.371 1.00 82.06 188 THR A CA 1
ATOM 1584 C C . THR A 1 188 ? -9.941 3.979 13.678 1.00 82.06 188 THR A C 1
ATOM 1586 O O . THR A 1 188 ? -8.924 3.508 13.167 1.00 82.06 188 THR A O 1
ATOM 1589 N N . GLU A 1 189 ? -10.711 3.242 14.481 1.00 86.75 189 GLU A N 1
ATOM 1590 C CA . GLU A 1 189 ? -10.411 1.824 14.757 1.00 86.75 189 GLU A CA 1
ATOM 1591 C C . GLU A 1 189 ? -10.266 1.005 13.458 1.00 86.75 189 GLU A C 1
ATOM 1593 O O . GLU A 1 189 ? -9.470 0.070 13.375 1.00 86.75 189 GLU A O 1
ATOM 1598 N N . ARG A 1 190 ? -10.958 1.426 12.388 1.00 81.19 190 ARG A N 1
ATOM 1599 C CA . ARG A 1 190 ? -10.810 0.870 11.038 1.00 81.19 190 ARG A CA 1
ATOM 1600 C C . ARG A 1 190 ? -9.412 1.096 10.454 1.00 81.19 190 ARG A C 1
ATOM 1602 O O . ARG A 1 190 ? -8.834 0.171 9.888 1.00 81.19 190 ARG A O 1
ATOM 1609 N N . GLU A 1 191 ? -8.875 2.303 10.575 1.00 85.88 191 GLU A N 1
ATOM 1610 C CA . GLU A 1 191 ? -7.534 2.649 10.096 1.00 85.88 191 GLU A CA 1
ATOM 1611 C C . GLU A 1 191 ? -6.444 1.978 10.934 1.00 85.88 191 GLU A C 1
ATOM 1613 O O . GLU A 1 191 ? -5.475 1.482 10.363 1.00 85.88 191 GLU A O 1
ATOM 1618 N N . LYS A 1 192 ? -6.622 1.881 12.259 1.00 90.88 192 LYS A N 1
ATOM 1619 C CA . LYS A 1 192 ? -5.705 1.137 13.138 1.00 90.88 192 LYS A CA 1
ATOM 1620 C C . LYS A 1 192 ? -5.664 -0.344 12.777 1.00 90.88 192 LYS A C 1
ATOM 1622 O O . LYS A 1 192 ? -4.585 -0.894 12.585 1.00 90.88 192 LYS A O 1
ATOM 1627 N N . LYS A 1 193 ? -6.832 -0.976 12.595 1.00 91.94 193 LYS A N 1
ATOM 1628 C CA . LYS A 1 193 ? -6.919 -2.370 12.135 1.00 91.94 193 LYS A CA 1
ATOM 1629 C C . LYS A 1 193 ? -6.212 -2.552 10.794 1.00 91.94 193 LYS A C 1
ATOM 1631 O O . LYS A 1 193 ? -5.451 -3.500 10.639 1.00 91.94 193 LYS A O 1
ATOM 1636 N N . LYS A 1 194 ? -6.433 -1.646 9.834 1.00 92.69 194 LYS A N 1
ATOM 1637 C CA . LYS A 1 194 ? -5.771 -1.708 8.523 1.00 92.69 194 LYS A CA 1
ATOM 1638 C C . LYS A 1 194 ? -4.251 -1.572 8.647 1.00 92.69 194 LYS A C 1
ATOM 1640 O O . LYS A 1 194 ? -3.537 -2.328 8.001 1.00 92.69 194 LYS A O 1
ATOM 1645 N N . LYS A 1 195 ? -3.771 -0.657 9.495 1.00 92.44 195 LYS A N 1
ATOM 1646 C CA . LYS A 1 195 ? -2.343 -0.471 9.773 1.00 92.44 195 LYS A CA 1
ATOM 1647 C C . LYS A 1 195 ? -1.717 -1.743 10.357 1.00 92.44 195 LYS A C 1
ATOM 1649 O O . LYS A 1 195 ? -0.783 -2.263 9.764 1.00 92.44 195 LYS A O 1
ATOM 1654 N N . ILE A 1 196 ? -2.304 -2.305 11.416 1.00 93.06 196 ILE A N 1
ATOM 1655 C CA . ILE A 1 196 ? -1.805 -3.529 12.072 1.00 93.06 196 ILE A CA 1
ATOM 1656 C C . ILE A 1 196 ? -1.817 -4.729 11.111 1.00 93.06 196 ILE A C 1
ATOM 1658 O O . ILE A 1 196 ? -0.877 -5.518 11.086 1.00 93.06 196 ILE A O 1
ATOM 1662 N N . LEU A 1 197 ? -2.871 -4.888 10.302 1.00 93.44 197 LEU A N 1
ATOM 1663 C CA . LEU A 1 197 ? -2.940 -5.980 9.324 1.00 93.44 197 LEU A CA 1
ATOM 1664 C C . LEU A 1 197 ? -1.899 -5.830 8.213 1.00 93.44 197 LEU A C 1
ATOM 1666 O O . LEU A 1 197 ? -1.326 -6.831 7.796 1.00 93.44 197 LEU A O 1
ATOM 1670 N N . ASN A 1 198 ? -1.639 -4.603 7.758 1.00 92.94 198 ASN A N 1
ATOM 1671 C CA . ASN A 1 198 ? -0.579 -4.340 6.790 1.00 92.94 198 ASN A CA 1
ATOM 1672 C C . ASN A 1 198 ? 0.811 -4.604 7.385 1.00 92.94 198 ASN A C 1
ATOM 1674 O O . ASN A 1 198 ? 1.630 -5.208 6.707 1.00 92.94 198 ASN A O 1
ATOM 1678 N N . GLU A 1 199 ? 1.060 -4.222 8.641 1.00 92.62 199 GLU A N 1
ATOM 1679 C CA . GLU A 1 199 ? 2.323 -4.508 9.347 1.00 92.62 199 GLU A CA 1
ATOM 1680 C C . GLU A 1 199 ? 2.572 -6.016 9.505 1.00 92.62 199 GLU A C 1
ATOM 1682 O O . GLU A 1 199 ? 3.702 -6.476 9.386 1.00 92.62 199 GLU A O 1
ATOM 1687 N N . ARG A 1 200 ? 1.515 -6.810 9.726 1.00 91.81 200 ARG A N 1
ATOM 1688 C CA . ARG A 1 200 ? 1.608 -8.280 9.808 1.00 91.81 200 ARG A CA 1
ATOM 1689 C C . ARG A 1 200 ? 1.744 -8.962 8.445 1.00 91.81 200 ARG A C 1
ATOM 1691 O O . ARG A 1 200 ? 2.074 -10.148 8.390 1.00 91.81 200 ARG A O 1
ATOM 1698 N N . ARG A 1 201 ? 1.442 -8.265 7.347 1.00 91.00 201 ARG A N 1
ATOM 1699 C CA . ARG A 1 201 ? 1.444 -8.845 6.004 1.00 91.00 201 ARG A CA 1
ATOM 1700 C C . ARG A 1 201 ? 2.876 -8.941 5.489 1.00 91.00 201 ARG A C 1
ATOM 1702 O O . ARG A 1 201 ? 3.468 -7.943 5.096 1.00 91.00 201 ARG A O 1
ATOM 1709 N N . LYS A 1 202 ? 3.407 -10.160 5.436 1.00 85.44 202 LYS A N 1
ATOM 1710 C CA . LYS A 1 202 ? 4.694 -10.447 4.792 1.00 85.44 202 LYS A CA 1
ATOM 1711 C C . LYS A 1 202 ? 4.505 -10.401 3.272 1.00 85.44 202 LYS A C 1
ATOM 1713 O O . LYS A 1 202 ? 3.623 -11.081 2.747 1.00 85.44 202 LYS A O 1
ATOM 1718 N N . SER A 1 203 ? 5.280 -9.574 2.572 1.00 84.19 203 SER A N 1
ATOM 1719 C CA . SER A 1 203 ? 5.337 -9.607 1.108 1.00 84.19 203 SER A CA 1
ATOM 1720 C C . SER A 1 203 ? 5.938 -10.936 0.659 1.00 84.19 203 SER A C 1
ATOM 1722 O O . SER A 1 203 ? 6.938 -11.376 1.224 1.00 84.19 203 SER A O 1
ATOM 1724 N N . LEU A 1 204 ? 5.328 -11.569 -0.339 1.00 85.19 204 LEU A N 1
ATOM 1725 C CA . LEU A 1 204 ? 5.824 -12.812 -0.917 1.00 85.19 204 LEU A CA 1
ATOM 1726 C C . LEU A 1 204 ? 6.485 -12.484 -2.249 1.00 85.19 204 LEU A C 1
ATOM 1728 O O . LEU A 1 204 ? 5.811 -11.990 -3.149 1.00 85.19 204 LEU A O 1
ATOM 1732 N N . ASP A 1 205 ? 7.783 -12.743 -2.343 1.00 82.44 205 ASP A N 1
ATOM 1733 C CA . ASP A 1 205 ? 8.518 -12.737 -3.604 1.00 82.44 205 ASP A CA 1
ATOM 1734 C C . ASP A 1 205 ? 8.698 -14.192 -4.056 1.00 82.44 205 ASP A C 1
ATOM 1736 O O . ASP A 1 205 ? 9.239 -15.013 -3.312 1.00 82.44 205 ASP A O 1
ATOM 1740 N N . ILE A 1 206 ? 8.141 -14.529 -5.220 1.00 80.94 206 ILE A N 1
ATOM 1741 C CA . ILE A 1 206 ? 8.010 -15.910 -5.719 1.00 80.94 206 ILE A CA 1
ATOM 1742 C C . ILE A 1 206 ? 8.724 -16.073 -7.073 1.00 80.94 206 ILE A C 1
ATOM 1744 O O . ILE A 1 206 ? 8.987 -17.196 -7.493 1.00 80.94 206 ILE A O 1
ATOM 1748 N N . GLU A 1 207 ? 9.086 -14.979 -7.750 1.00 76.25 207 GLU A N 1
ATOM 1749 C CA . GLU A 1 207 ? 9.455 -15.007 -9.174 1.00 76.25 207 GLU A CA 1
ATOM 1750 C C . GLU A 1 207 ? 10.819 -15.662 -9.442 1.00 76.25 207 GLU A C 1
ATOM 1752 O O . GLU A 1 207 ? 11.028 -16.215 -10.517 1.00 76.25 207 GLU A O 1
ATOM 1757 N N . ASN A 1 208 ? 11.717 -15.694 -8.449 1.00 79.62 208 ASN A N 1
ATOM 1758 C CA . ASN A 1 208 ? 13.097 -16.170 -8.614 1.00 79.62 208 ASN A CA 1
ATOM 1759 C C . ASN A 1 208 ? 13.481 -17.336 -7.677 1.00 79.62 208 ASN A C 1
ATOM 1761 O O . ASN A 1 208 ? 14.658 -17.507 -7.346 1.00 79.62 208 ASN A O 1
ATOM 1765 N N . LEU A 1 209 ? 12.517 -18.133 -7.196 1.00 84.94 209 LEU A N 1
ATOM 1766 C CA . LEU A 1 209 ? 12.795 -19.246 -6.273 1.00 84.94 209 LEU A CA 1
ATOM 1767 C C . LEU A 1 209 ? 12.940 -20.599 -6.988 1.00 84.94 209 LEU A C 1
ATOM 1769 O O . LEU A 1 209 ? 12.182 -20.938 -7.892 1.00 84.94 209 LEU A O 1
ATOM 1773 N N . SER A 1 210 ? 13.888 -21.419 -6.518 1.00 88.38 210 SER A N 1
ATOM 1774 C CA . SER A 1 210 ? 14.031 -22.817 -6.942 1.00 88.38 210 SER A CA 1
ATOM 1775 C C . SER A 1 210 ? 12.877 -23.688 -6.424 1.00 88.38 210 SER A C 1
ATOM 1777 O O . SER A 1 210 ? 12.252 -23.382 -5.406 1.00 88.38 210 SER A O 1
ATOM 1779 N N . GLN A 1 211 ? 12.609 -24.818 -7.089 1.00 89.19 211 GLN A N 1
ATOM 1780 C CA . GLN A 1 211 ? 11.499 -25.717 -6.736 1.00 89.19 211 GLN A CA 1
ATOM 1781 C C . GLN A 1 211 ? 11.560 -26.218 -5.282 1.00 89.19 211 GLN A C 1
ATOM 1783 O O . GLN A 1 211 ? 10.526 -26.362 -4.630 1.00 89.19 211 GLN A O 1
ATOM 1788 N N . GLU A 1 212 ? 12.758 -26.484 -4.765 1.00 91.25 212 GLU A N 1
ATOM 1789 C CA . GLU A 1 212 ? 12.960 -26.912 -3.380 1.00 91.25 212 GLU A CA 1
ATOM 1790 C C . GLU A 1 212 ? 12.602 -25.798 -2.386 1.00 91.25 212 GLU A C 1
ATOM 1792 O O . GLU A 1 212 ? 11.793 -26.015 -1.483 1.00 91.25 212 GLU A O 1
ATOM 1797 N N . ARG A 1 213 ? 13.063 -24.566 -2.641 1.00 89.94 213 ARG A N 1
ATOM 1798 C CA . ARG A 1 213 ? 12.716 -23.391 -1.825 1.00 89.94 213 ARG A CA 1
ATOM 1799 C C . ARG A 1 213 ? 11.229 -23.052 -1.865 1.00 89.94 213 ARG A C 1
ATOM 1801 O O . ARG A 1 213 ? 10.679 -22.602 -0.865 1.00 89.94 213 ARG A O 1
ATOM 1808 N N . LEU A 1 214 ? 10.551 -23.291 -2.988 1.00 91.31 214 LEU A N 1
ATOM 1809 C CA . LEU A 1 214 ? 9.097 -23.123 -3.076 1.00 91.31 214 LEU A CA 1
ATOM 1810 C C . LEU A 1 214 ? 8.350 -24.112 -2.171 1.00 91.31 214 LEU A C 1
ATOM 1812 O O . LEU A 1 214 ? 7.372 -23.728 -1.529 1.00 91.31 214 LEU A O 1
ATOM 1816 N N . LYS A 1 215 ? 8.815 -25.366 -2.071 1.00 93.56 215 LYS A N 1
ATOM 1817 C CA . LYS A 1 215 ? 8.226 -26.361 -1.159 1.00 93.56 215 LYS A CA 1
ATOM 1818 C C . LYS A 1 215 ? 8.430 -25.975 0.305 1.00 93.56 215 LYS A C 1
ATOM 1820 O O . LYS A 1 215 ? 7.502 -26.118 1.096 1.00 93.56 215 LYS A O 1
ATOM 1825 N N . GLU A 1 216 ? 9.609 -25.471 0.659 1.00 93.38 216 GLU A N 1
ATOM 1826 C CA . GLU A 1 216 ? 9.887 -24.957 2.007 1.00 93.38 216 GLU A CA 1
ATOM 1827 C C . GLU A 1 216 ? 8.994 -23.758 2.339 1.00 93.38 216 GLU A C 1
ATOM 1829 O O . GLU A 1 216 ? 8.312 -23.763 3.362 1.00 93.38 216 GLU A O 1
ATOM 1834 N N . LYS A 1 217 ? 8.889 -22.779 1.433 1.00 91.38 217 LYS A N 1
ATOM 1835 C CA . LYS A 1 217 ? 8.017 -21.610 1.620 1.00 91.38 217 LYS A CA 1
ATOM 1836 C C . LYS A 1 217 ? 6.542 -21.979 1.733 1.00 91.38 217 LYS A C 1
ATOM 1838 O O . LYS A 1 217 ? 5.830 -21.387 2.539 1.00 91.38 217 LYS A O 1
ATOM 1843 N N . ALA A 1 218 ? 6.078 -22.970 0.974 1.00 93.75 218 ALA A N 1
ATOM 1844 C CA . ALA A 1 218 ? 4.718 -23.479 1.107 1.00 93.75 218 ALA A CA 1
ATOM 1845 C C . ALA A 1 218 ? 4.469 -24.094 2.495 1.00 93.75 218 ALA A C 1
ATOM 1847 O O . ALA A 1 218 ? 3.420 -23.837 3.086 1.00 93.75 218 ALA A O 1
ATOM 1848 N N . LYS A 1 219 ? 5.436 -24.849 3.039 1.00 96.00 219 LYS A N 1
ATOM 1849 C CA . LYS A 1 219 ? 5.357 -25.390 4.406 1.00 96.00 219 LYS A CA 1
ATOM 1850 C C . LYS A 1 219 ? 5.349 -24.282 5.457 1.00 96.00 219 LYS A C 1
ATOM 1852 O O . LYS A 1 219 ? 4.457 -24.280 6.296 1.00 96.00 219 LYS A O 1
ATOM 1857 N N . GLU A 1 220 ? 6.247 -23.300 5.359 1.00 93.19 220 GLU A N 1
ATOM 1858 C CA . GLU A 1 220 ? 6.279 -22.147 6.275 1.00 93.19 220 GLU A CA 1
ATOM 1859 C C . GLU A 1 220 ? 4.943 -21.383 6.289 1.00 93.19 220 GLU A C 1
ATOM 1861 O O . GLU A 1 220 ? 4.434 -21.007 7.345 1.00 93.19 220 GLU A O 1
ATOM 1866 N N . LEU A 1 221 ? 4.351 -21.142 5.112 1.00 93.69 221 LEU A N 1
ATOM 1867 C CA . LEU A 1 221 ? 3.060 -20.457 5.007 1.00 93.69 221 LEU A CA 1
ATOM 1868 C C . LEU A 1 221 ? 1.915 -21.297 5.571 1.00 93.69 221 LEU A C 1
ATOM 1870 O O . LEU A 1 221 ? 1.004 -20.746 6.189 1.00 93.69 221 LEU A O 1
ATOM 1874 N N . TRP A 1 222 ? 1.959 -22.612 5.371 1.00 96.00 222 TRP A N 1
ATOM 1875 C CA . TRP A 1 222 ? 0.979 -23.528 5.939 1.00 96.00 222 TRP A CA 1
ATOM 1876 C C . TRP A 1 222 ? 1.053 -23.550 7.471 1.00 96.00 222 TRP A C 1
ATOM 1878 O O . TRP A 1 222 ? 0.028 -23.363 8.124 1.00 96.00 222 TRP A O 1
ATOM 1888 N N . GLU A 1 223 ? 2.253 -23.669 8.046 1.00 97.12 223 GLU A N 1
ATOM 1889 C CA . GLU A 1 223 ? 2.478 -23.586 9.496 1.00 97.12 223 GLU A CA 1
ATOM 1890 C C . GLU A 1 223 ? 2.007 -22.240 10.061 1.00 97.12 223 GLU A C 1
ATOM 1892 O O . GLU A 1 223 ? 1.334 -22.193 11.092 1.00 97.12 223 GLU A O 1
ATOM 1897 N N . TRP A 1 224 ? 2.274 -21.143 9.346 1.00 94.94 224 TRP A N 1
ATOM 1898 C CA . TRP A 1 224 ? 1.807 -19.812 9.730 1.00 94.94 224 TRP A CA 1
ATOM 1899 C C . TRP A 1 224 ? 0.276 -19.704 9.755 1.00 94.94 224 TRP A C 1
ATOM 1901 O O . TRP A 1 224 ? -0.289 -19.119 10.680 1.00 94.94 224 TRP A O 1
ATOM 1911 N N . ILE A 1 225 ? -0.416 -20.279 8.766 1.00 95.62 225 ILE A N 1
ATOM 1912 C CA . ILE A 1 225 ? -1.886 -20.333 8.754 1.00 95.62 225 ILE A CA 1
ATOM 1913 C C . ILE A 1 225 ? -2.397 -21.158 9.936 1.00 95.62 225 ILE A C 1
ATOM 1915 O O . ILE A 1 225 ? -3.301 -20.702 10.635 1.00 95.62 225 ILE A O 1
ATOM 1919 N N . GLN A 1 226 ? -1.798 -22.322 10.195 1.00 97.25 226 GLN A N 1
ATOM 1920 C CA . GLN A 1 226 ? -2.187 -23.182 11.313 1.00 97.25 226 GLN A CA 1
ATOM 1921 C C . GLN A 1 226 ? -2.023 -22.481 12.668 1.00 97.25 226 GLN A C 1
ATOM 1923 O O . GLN A 1 226 ? -2.930 -22.533 13.499 1.00 97.25 226 GLN A O 1
ATOM 1928 N N . GLN A 1 227 ? -0.928 -21.744 12.872 1.00 97.06 227 GLN A N 1
ATOM 1929 C CA . GLN A 1 227 ? -0.737 -20.941 14.082 1.00 97.06 227 GLN A CA 1
ATOM 1930 C C . GLN A 1 227 ? -1.847 -19.889 14.250 1.00 97.06 227 GLN A C 1
ATOM 1932 O O . GLN A 1 227 ? -2.435 -19.769 15.326 1.00 97.06 227 GLN A O 1
ATOM 1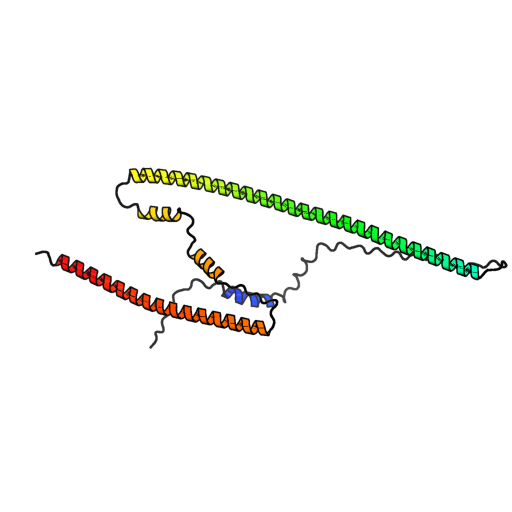937 N N . LEU A 1 228 ? -2.173 -19.143 13.188 1.00 96.12 228 LEU A N 1
ATOM 1938 C CA . LEU A 1 228 ? -3.233 -18.130 13.232 1.00 96.12 228 LEU A CA 1
ATOM 1939 C C . LEU A 1 228 ? -4.620 -18.741 13.489 1.00 96.12 228 LEU A C 1
ATOM 1941 O O . LEU A 1 228 ? 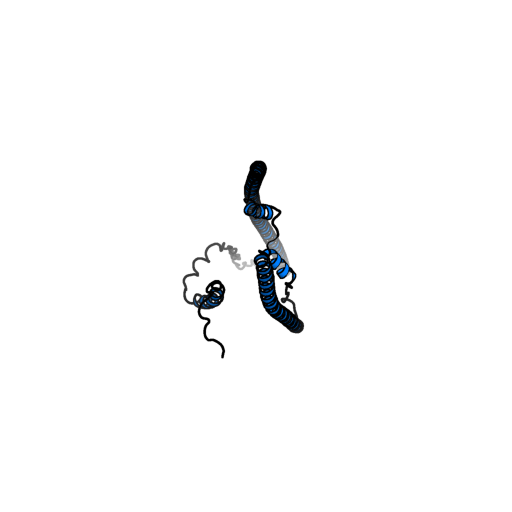-5.458 -18.115 14.144 1.00 96.12 228 LEU A O 1
ATOM 1945 N N . GLU A 1 229 ? -4.886 -19.943 12.976 1.00 96.75 229 GLU A N 1
ATOM 1946 C CA . GLU A 1 229 ? -6.126 -20.676 13.240 1.00 96.75 229 GLU A CA 1
ATOM 1947 C C . GLU A 1 229 ? -6.237 -21.114 14.702 1.00 96.75 229 GLU A C 1
ATOM 1949 O O . GLU A 1 229 ? -7.301 -20.923 15.301 1.00 96.75 229 GLU A O 1
ATOM 1954 N N . ALA A 1 230 ? -5.147 -21.611 15.292 1.00 97.50 230 ALA A N 1
ATOM 1955 C CA . ALA A 1 230 ? -5.087 -21.968 16.708 1.00 97.50 230 ALA A CA 1
ATOM 1956 C C . ALA A 1 230 ? -5.331 -20.746 17.613 1.00 97.50 230 ALA A C 1
ATOM 1958 O O . ALA A 1 230 ? -6.226 -20.769 18.458 1.00 97.50 230 ALA A O 1
ATOM 1959 N N . GLU A 1 231 ? -4.636 -19.629 17.365 1.00 97.50 231 GLU A N 1
ATOM 1960 C CA . GLU A 1 231 ? -4.841 -18.381 18.119 1.00 97.50 231 GLU A CA 1
ATOM 1961 C C . GLU A 1 231 ? -6.287 -17.868 17.995 1.00 97.50 231 GLU A C 1
ATOM 1963 O O . GLU A 1 231 ? -6.886 -17.401 18.970 1.00 97.50 231 GLU A O 1
ATOM 1968 N N . LYS A 1 232 ? -6.889 -17.973 16.801 1.00 97.25 232 LYS A N 1
ATOM 1969 C CA . LYS A 1 232 ? -8.295 -17.602 16.590 1.00 97.25 232 LYS A CA 1
ATOM 1970 C C . LYS A 1 232 ? -9.224 -18.464 17.441 1.00 97.25 232 LYS A C 1
ATOM 1972 O O . LYS A 1 232 ? -10.164 -17.923 18.027 1.00 97.25 232 LYS A O 1
ATOM 1977 N N . PHE A 1 233 ? -8.985 -19.772 17.492 1.00 97.69 233 PHE A N 1
ATOM 1978 C CA . PHE A 1 233 ? -9.795 -20.706 18.268 1.00 97.69 233 PHE A CA 1
ATOM 1979 C C . PHE A 1 233 ? -9.750 -20.377 19.766 1.00 97.69 233 PHE A C 1
ATOM 1981 O O . PHE A 1 233 ? -10.806 -20.215 20.387 1.00 97.69 233 PHE A O 1
ATOM 1988 N N . ASP A 1 234 ? -8.556 -20.164 20.321 1.00 97.75 234 ASP A N 1
ATOM 1989 C CA . ASP A 1 234 ? -8.384 -19.808 21.732 1.00 97.75 234 ASP A CA 1
ATOM 1990 C C . ASP A 1 234 ? -9.104 -18.501 22.082 1.00 97.75 234 ASP A C 1
ATOM 1992 O O . ASP A 1 234 ? -9.823 -18.423 23.084 1.00 97.75 234 ASP A O 1
ATOM 1996 N N . LEU A 1 235 ? -8.990 -17.481 21.224 1.00 97.75 235 LEU A N 1
ATOM 1997 C CA . LEU A 1 235 ? -9.694 -16.209 21.406 1.00 97.75 235 LEU A CA 1
ATOM 1998 C C . LEU A 1 235 ? -11.218 -16.371 21.333 1.00 97.75 235 LEU A C 1
ATOM 2000 O O . LEU A 1 235 ? -11.941 -15.740 22.107 1.00 97.75 235 LEU A O 1
ATOM 2004 N N . GLN A 1 236 ? -11.731 -17.220 20.439 1.00 97.44 236 GLN A N 1
ATOM 2005 C CA . GLN A 1 236 ? -13.166 -17.512 20.348 1.00 97.44 236 GLN A CA 1
ATOM 2006 C C . GLN A 1 236 ? -13.683 -18.234 21.600 1.00 97.44 236 GLN A C 1
ATOM 2008 O O . GLN A 1 236 ? -14.766 -17.908 22.106 1.00 97.44 236 GLN A O 1
ATOM 2013 N N . TYR A 1 237 ? -12.902 -19.174 22.131 1.00 96.62 237 TYR A N 1
ATOM 2014 C CA . TYR A 1 237 ? -13.227 -19.870 23.370 1.00 96.62 237 TYR A CA 1
ATOM 2015 C C . TYR A 1 237 ? -13.230 -18.909 24.569 1.00 96.62 237 TYR A C 1
ATOM 2017 O O . TYR A 1 237 ? -14.216 -18.839 25.312 1.00 96.62 237 TYR A O 1
ATOM 2025 N N . GLN A 1 238 ? -12.187 -18.082 24.706 1.00 97.75 238 GLN A N 1
ATOM 2026 C CA . GLN A 1 238 ? -12.109 -17.046 25.742 1.00 97.75 238 GLN A CA 1
ATOM 2027 C C . GLN A 1 238 ? -13.273 -16.055 25.653 1.00 97.75 238 GLN A C 1
ATOM 2029 O O . GLN A 1 238 ? -13.893 -15.751 26.672 1.00 97.75 238 GLN A O 1
ATOM 2034 N N . PHE A 1 239 ? -13.621 -15.593 24.450 1.00 97.50 239 PHE A N 1
ATOM 2035 C CA . PHE A 1 239 ? -14.743 -14.679 24.238 1.00 97.50 239 PHE A CA 1
ATOM 2036 C C . PHE A 1 239 ? -16.072 -15.281 24.711 1.00 97.50 239 PHE A C 1
ATOM 2038 O O . PHE A 1 239 ? -16.877 -14.604 25.354 1.00 97.50 239 PHE A O 1
ATOM 2045 N N . THR A 1 240 ? -16.292 -16.569 24.445 1.00 97.44 240 THR A N 1
ATOM 2046 C CA . THR A 1 240 ? -17.497 -17.282 24.893 1.00 97.44 240 THR A CA 1
ATOM 2047 C C . THR A 1 240 ? -17.549 -17.382 26.418 1.00 97.44 240 THR A C 1
ATOM 2049 O O . THR A 1 240 ? -18.590 -17.090 27.015 1.00 97.44 240 THR A O 1
ATOM 2052 N N . ARG A 1 241 ? -16.419 -17.699 27.067 1.00 97.25 241 ARG A N 1
ATOM 2053 C CA . ARG A 1 241 ? -16.307 -17.721 28.535 1.00 97.25 241 ARG A CA 1
ATOM 2054 C C . ARG A 1 241 ? -16.573 -16.343 29.145 1.00 97.25 241 ARG A C 1
ATOM 2056 O O . ARG A 1 241 ? -17.407 -16.218 30.039 1.00 97.25 241 ARG A O 1
ATOM 2063 N N . GLN A 1 242 ? -15.947 -15.298 28.606 1.00 97.81 242 GLN A N 1
ATOM 2064 C CA . GLN A 1 242 ? -16.145 -13.914 29.047 1.00 97.81 242 GLN A CA 1
ATOM 2065 C C . GLN A 1 242 ? -17.598 -13.462 28.882 1.00 97.81 242 GLN A C 1
ATOM 2067 O O . GLN A 1 242 ? -18.137 -12.779 29.749 1.00 97.81 242 GLN A O 1
ATOM 2072 N N . LYS A 1 243 ? -18.272 -13.867 27.800 1.00 97.94 243 LYS A N 1
ATOM 2073 C CA . LYS A 1 243 ? -19.695 -13.570 27.594 1.00 97.94 243 LYS A CA 1
ATOM 2074 C C . LYS A 1 243 ? -20.560 -14.160 28.711 1.00 97.94 243 LYS A C 1
ATOM 2076 O O . LYS A 1 243 ? -21.463 -13.479 29.199 1.00 97.94 243 LYS A O 1
ATOM 2081 N N . TYR A 1 244 ? -20.274 -15.392 29.136 1.00 97.50 244 TYR A N 1
ATOM 2082 C CA . TYR A 1 244 ? -20.948 -16.012 30.277 1.00 97.50 244 TYR A CA 1
ATOM 2083 C C . TYR A 1 244 ? -20.638 -15.280 31.590 1.00 97.50 244 TYR A C 1
ATOM 2085 O O . TYR A 1 244 ? -21.563 -14.900 32.309 1.00 97.50 244 TYR A O 1
ATOM 2093 N N . GLU A 1 245 ? -19.362 -14.998 31.868 1.00 97.62 245 GLU A N 1
ATOM 2094 C CA . GLU A 1 245 ? -18.932 -14.257 33.063 1.00 97.62 245 GLU A CA 1
ATOM 2095 C C . GLU A 1 245 ? -19.618 -12.882 33.153 1.00 97.62 245 GLU A C 1
ATOM 2097 O O . GLU A 1 245 ? -20.165 -12.528 34.198 1.00 97.62 245 GLU A O 1
ATOM 2102 N N . ILE A 1 246 ? -19.689 -12.135 32.045 1.00 97.88 246 ILE A N 1
ATOM 2103 C CA . ILE A 1 246 ? -20.390 -10.843 31.967 1.00 97.88 246 ILE A CA 1
ATOM 2104 C C . ILE A 1 246 ? -21.878 -10.998 32.297 1.00 97.88 246 ILE A C 1
ATOM 2106 O O . ILE A 1 246 ? -22.427 -10.171 33.028 1.00 97.88 246 ILE A O 1
ATOM 2110 N N . ASN A 1 247 ? -22.544 -12.036 31.787 1.00 97.25 247 ASN A N 1
ATOM 2111 C CA . ASN A 1 247 ? -23.957 -12.281 32.085 1.00 97.25 247 ASN A CA 1
ATOM 2112 C C . ASN A 1 247 ? -24.176 -12.576 33.575 1.00 97.25 247 ASN A C 1
ATOM 2114 O O . ASN A 1 247 ? -25.064 -11.988 34.195 1.00 97.25 247 ASN A O 1
ATOM 2118 N N . VAL A 1 248 ? -23.331 -13.419 34.172 1.00 97.75 248 VAL A N 1
ATOM 2119 C CA . VAL A 1 248 ? -23.381 -13.718 35.610 1.00 97.75 248 VAL A CA 1
ATOM 2120 C C . VAL A 1 248 ? -23.138 -12.454 36.437 1.00 97.75 248 VAL A C 1
ATOM 2122 O O . VAL A 1 248 ? -23.889 -12.174 37.371 1.00 97.75 248 VAL A O 1
ATOM 2125 N N . LEU A 1 249 ? -22.134 -11.648 36.083 1.00 97.31 249 LEU A N 1
ATOM 2126 C CA . LEU A 1 249 ? -21.831 -10.396 36.778 1.00 97.31 249 LEU A CA 1
ATOM 2127 C C . LEU A 1 249 ? -22.986 -9.393 36.682 1.00 97.31 249 LEU A C 1
ATOM 2129 O O . LEU A 1 249 ? -23.326 -8.765 37.684 1.00 97.31 249 LEU A O 1
ATOM 2133 N N . ARG A 1 250 ? -23.643 -9.280 35.521 1.00 95.44 250 ARG A N 1
ATOM 2134 C CA . ARG A 1 250 ? -24.844 -8.442 35.355 1.00 95.44 250 ARG A CA 1
ATOM 2135 C C . ARG A 1 250 ? -25.976 -8.878 36.285 1.00 95.44 250 ARG A C 1
ATOM 2137 O O . ARG A 1 250 ? -26.590 -8.020 36.921 1.00 95.44 250 ARG A O 1
ATOM 2144 N N . ASN A 1 251 ? -26.209 -10.185 36.412 1.00 95.38 251 ASN A N 1
ATOM 2145 C CA . ASN A 1 251 ? -27.220 -10.725 37.324 1.00 95.38 251 ASN A CA 1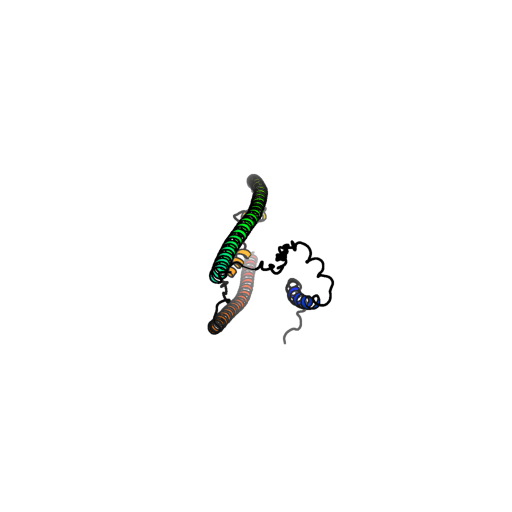
ATOM 2146 C C . ASN A 1 251 ? -26.871 -10.417 38.788 1.00 95.38 251 ASN A C 1
ATOM 2148 O O . ASN A 1 251 ? -27.687 -9.832 39.498 1.00 95.38 251 ASN A O 1
ATOM 2152 N N . ARG A 1 252 ? -25.623 -10.674 39.206 1.00 95.56 252 ARG A N 1
ATOM 2153 C CA . ARG A 1 252 ? -25.142 -10.372 40.568 1.00 95.56 252 ARG A CA 1
ATOM 2154 C C . ARG A 1 252 ? -25.295 -8.893 40.924 1.00 95.56 252 ARG A C 1
ATOM 2156 O O . ARG A 1 252 ? -25.763 -8.568 42.013 1.00 95.56 252 ARG A O 1
ATOM 2163 N N . VAL A 1 253 ? -24.943 -7.989 40.006 1.00 95.06 253 VAL A N 1
ATOM 2164 C CA . VAL A 1 253 ? -25.135 -6.541 40.198 1.00 95.06 253 VAL A CA 1
ATOM 2165 C C . VAL A 1 253 ? -26.617 -6.210 40.393 1.00 95.06 253 VAL A C 1
ATOM 2167 O O . VAL A 1 253 ? -26.954 -5.449 41.301 1.00 95.06 253 VAL A O 1
ATOM 2170 N N . SER A 1 254 ? -27.511 -6.799 39.591 1.00 92.38 254 SER A N 1
ATOM 2171 C CA . SER A 1 254 ? -28.960 -6.600 39.732 1.00 92.38 254 SER A CA 1
ATOM 2172 C C . SER A 1 254 ? -29.473 -7.054 41.103 1.00 92.38 254 SER A C 1
ATOM 2174 O O . SER A 1 254 ? -30.218 -6.321 41.758 1.00 92.38 254 SER A O 1
ATOM 2176 N N . ASP A 1 255 ? -29.042 -8.221 41.575 1.00 91.12 255 ASP A N 1
ATOM 2177 C CA . ASP A 1 255 ? -29.506 -8.797 42.840 1.00 91.12 255 ASP A CA 1
ATOM 2178 C C . ASP A 1 255 ? -29.014 -7.999 44.058 1.00 91.12 255 ASP A C 1
ATOM 2180 O O . ASP A 1 255 ? -29.799 -7.689 44.964 1.00 91.12 255 ASP A O 1
ATOM 2184 N N . HIS A 1 256 ? -27.754 -7.552 44.047 1.00 89.50 256 HIS A N 1
ATOM 2185 C CA . HIS A 1 256 ? -27.222 -6.651 45.077 1.00 89.50 256 HIS A CA 1
ATOM 2186 C C . HIS A 1 256 ? -27.922 -5.278 45.079 1.00 89.50 256 HIS A C 1
ATOM 2188 O O . HIS A 1 256 ? -28.171 -4.700 46.139 1.00 89.50 256 HIS A O 1
ATOM 2194 N N . GLN A 1 257 ? -28.319 -4.757 43.913 1.00 87.06 257 GLN A N 1
ATOM 2195 C CA . GLN A 1 257 ? -29.094 -3.513 43.839 1.00 87.06 257 GLN A CA 1
ATOM 2196 C C . GLN A 1 257 ? -30.540 -3.675 44.340 1.00 87.06 257 GLN A C 1
ATOM 2198 O O . GLN A 1 257 ? -31.073 -2.764 44.983 1.00 87.06 257 GLN A O 1
ATOM 2203 N N . LYS A 1 258 ? -31.196 -4.812 44.067 1.00 79.94 258 LYS A N 1
ATOM 2204 C CA . LYS A 1 258 ? -32.568 -5.101 44.532 1.00 79.94 258 LYS A CA 1
ATOM 2205 C C . LYS A 1 258 ? -32.633 -5.259 46.050 1.00 79.94 258 LYS A C 1
ATOM 2207 O O . LYS A 1 258 ? -33.524 -4.695 46.686 1.00 79.94 258 LYS A O 1
ATOM 2212 N N . THR A 1 259 ? -31.682 -5.988 46.630 1.00 70.75 259 THR A N 1
ATOM 2213 C CA . THR A 1 259 ? -31.593 -6.215 48.083 1.00 70.75 259 THR A CA 1
ATOM 2214 C C . THR A 1 259 ? -31.341 -4.914 48.846 1.00 70.75 259 THR A C 1
ATOM 2216 O O . THR A 1 259 ? -32.092 -4.609 49.769 1.00 70.75 259 THR A O 1
ATOM 2219 N N . SER A 1 260 ? -30.410 -4.069 48.386 1.00 64.69 260 SER A N 1
ATOM 2220 C CA . SER A 1 260 ? -30.148 -2.746 48.981 1.00 64.69 260 SER A CA 1
ATOM 2221 C C . SER A 1 260 ? -31.393 -1.837 49.020 1.00 64.69 260 SER A C 1
ATOM 2223 O O . SER A 1 260 ? -31.671 -1.178 50.027 1.00 64.69 260 SER A O 1
ATOM 2225 N N . LYS A 1 261 ? -32.214 -1.842 47.959 1.00 60.06 261 LYS A N 1
ATOM 2226 C CA . LYS A 1 261 ? -33.466 -1.061 47.911 1.00 60.06 261 LYS A CA 1
ATOM 2227 C C . LYS A 1 261 ? -34.560 -1.615 48.829 1.00 60.06 261 LYS A C 1
ATOM 2229 O O . LYS A 1 261 ? -35.379 -0.837 49.321 1.00 60.06 261 LYS A O 1
ATOM 2234 N N . ARG A 1 262 ? -34.589 -2.931 49.071 1.00 57.84 262 ARG A N 1
ATOM 2235 C CA . ARG A 1 262 ? -35.578 -3.577 49.950 1.00 57.84 262 ARG A CA 1
ATOM 2236 C C . ARG A 1 262 ? -35.291 -3.285 51.425 1.00 57.84 262 ARG A C 1
ATOM 2238 O O . ARG A 1 262 ? -36.222 -2.939 52.147 1.00 57.84 262 ARG A O 1
ATOM 2245 N N . THR A 1 263 ? -34.022 -3.285 51.840 1.00 57.97 263 THR A N 1
ATOM 2246 C CA . THR A 1 263 ? -33.617 -2.928 53.214 1.00 57.97 263 THR A CA 1
ATOM 2247 C C . THR A 1 263 ? -33.982 -1.480 53.563 1.00 57.97 263 THR A C 1
ATOM 2249 O O . THR A 1 263 ? -34.449 -1.205 54.663 1.00 57.97 263 THR A O 1
ATOM 2252 N N . LYS A 1 264 ? -33.896 -0.554 52.596 1.00 55.78 264 LYS A N 1
ATOM 2253 C CA . LYS A 1 264 ? -34.278 0.859 52.789 1.00 55.78 264 LYS A CA 1
ATOM 2254 C C . LYS A 1 264 ? -35.793 1.092 52.911 1.00 55.78 264 LYS A C 1
ATOM 2256 O O . LYS A 1 264 ? -36.205 2.120 53.434 1.00 55.78 264 LYS A O 1
ATOM 2261 N N . ARG A 1 265 ? -36.627 0.159 52.430 1.00 56.22 265 ARG A N 1
ATOM 2262 C CA . ARG A 1 265 ? -38.098 0.222 52.554 1.00 56.22 265 ARG A CA 1
ATOM 2263 C C . ARG A 1 265 ? -38.634 -0.455 53.822 1.00 56.22 265 ARG A C 1
ATOM 2265 O O . ARG A 1 265 ? -39.761 -0.166 54.197 1.00 56.22 265 ARG A O 1
ATOM 2272 N N . GLY A 1 266 ? -37.846 -1.315 54.473 1.00 56.31 266 GLY A N 1
ATOM 2273 C CA . GLY A 1 266 ? -38.211 -1.978 55.735 1.00 56.31 266 GLY A CA 1
ATOM 2274 C C . GLY A 1 266 ? -37.890 -1.174 57.001 1.00 56.31 266 GLY A C 1
ATOM 2275 O O . GLY A 1 266 ? -38.388 -1.509 58.068 1.00 56.31 266 GLY A O 1
ATOM 2276 N N . LEU A 1 267 ? -37.100 -0.101 56.885 1.00 52.69 267 LEU A N 1
ATOM 2277 C CA . LEU A 1 267 ? -36.700 0.781 57.989 1.00 52.69 267 LEU A CA 1
ATOM 2278 C C . LEU A 1 267 ? -37.552 2.068 58.034 1.00 52.69 267 LEU A C 1
ATOM 2280 O O . LEU A 1 267 ? -37.044 3.178 58.149 1.00 52.69 267 LEU A O 1
ATOM 2284 N N . ARG A 1 268 ? -38.865 1.913 57.849 1.00 54.16 268 ARG A N 1
ATOM 2285 C CA . ARG A 1 268 ? -39.885 2.925 58.151 1.00 54.16 268 ARG A CA 1
ATOM 2286 C C . ARG A 1 268 ? -40.831 2.296 59.172 1.00 54.16 268 ARG A C 1
ATOM 2288 O O . ARG A 1 268 ? -41.816 1.669 58.793 1.00 54.16 268 ARG A O 1
ATOM 2295 N N . LYS A 1 269 ? -40.472 2.398 60.444 1.00 47.25 269 LYS A N 1
ATOM 2296 C CA . LYS A 1 269 ? -41.374 2.283 61.589 1.00 47.25 269 LYS A CA 1
ATOM 2297 C C . LYS A 1 269 ? -41.070 3.452 62.504 1.00 47.25 269 LYS A C 1
ATOM 2299 O O . LYS A 1 269 ? -39.864 3.768 62.614 1.00 47.25 269 LYS A O 1
#